Protein AF-A0A9X8EKM9-F1 (afdb_monomer)

Foldseek 3Di:
DDPFAEKDKPQADPQAHELVPDDQWIKIKGFDDPVQPQWKKKKFKAWPVRDTLDIDIDRDDDPPDGIDMDTDGSVSCPQQAQTKMWIWMDIPNRIHDIRIHHYHNCLAEAAEQECLVVLAEWEAEPVLATLAAPDQDPSQKDAGDYNQFQAKDKPDVSAWDAGSRRIIGGHDFDAVPFIKMFGAHPVRDTPYIYGYGYAQYKYKYFQDLDQADFQVRLCVSQVVVVFAFDDLVSLVNVCVRNVVCQQAQQVSSCVSPVPHHRQQPAFEWGAQDDPVRWTWTQGRNRSDIDTHDSNGTGTRIGMHDGD

Mean predicted aligned error: 12.49 Å

Solvent-accessible surface area (backbone atoms only — not comparable to full-atom values): 16412 Å² total; per-residue (Å²): 136,62,93,43,68,56,48,46,45,78,67,50,55,98,52,29,33,48,71,89,77,48,59,75,46,44,43,39,39,36,77,62,60,89,88,38,68,89,38,48,35,36,43,38,33,23,45,83,87,66,50,79,71,44,74,51,78,41,74,41,63,61,98,87,54,71,56,51,75,44,75,46,51,40,78,74,58,61,78,37,57,66,39,50,33,42,34,33,39,27,48,87,86,46,57,37,36,70,30,64,33,31,30,48,66,60,64,53,54,72,43,77,49,80,32,49,94,66,65,44,60,28,42,21,40,77,86,60,50,54,30,74,47,88,58,71,52,72,92,44,41,52,72,63,67,56,91,67,46,62,32,41,46,45,76,38,66,55,28,33,40,46,40,60,81,25,42,35,40,61,57,33,57,24,77,84,73,49,35,40,41,35,30,16,28,92,86,68,47,77,78,47,46,22,42,38,30,29,39,17,48,26,42,38,27,42,72,46,78,54,44,78,36,31,43,72,53,19,43,51,52,10,51,75,72,78,24,42,51,32,43,65,66,53,48,54,49,39,37,63,52,36,47,88,35,32,86,42,35,38,60,51,48,29,74,61,34,83,87,53,56,88,43,82,88,45,25,41,38,21,33,67,78,50,97,88,51,30,18,26,30,36,35,38,66,69,49,45,80,43,82,35,60,60,83,42,53,10,24,22,26,20,23,49,69,92,87

Secondary structure (DSSP, 8-state):
---PPPPEETTEETTEE-TTT--SEEEEEEEPPGGGTT-EEEEEEE-TT--EEEEEEEEPP-TT-SEEEEEEEHHHHTT-TT-EEEEEEEETTEEPPPEEEEEP--SSS-EEEE-GGGTEEEEE-TT--EE--SS--GGGEEE---TT-SEEEES-TTTEEE-TT-EEEE-S-EEEEEEEEEEE-TTS-EEEEEEEEEE-EEEEEE--SSS-B-HHHHHHHHHHTT-BPPPHHHHHHHHHHTGGGTT-HHHHHHHH-TT----SS--EEEEE-STT-PEEEE-TTT--EEE--TT--BEEEEEPPP-

InterPro domains:
  IPR008964 Invasin/intimin cell-adhesion fragments [SSF49373] (143-190)

Organism: Pseudomonas putida (NCBI:txid303)

Structure (mmCIF, N/CA/C/O backbone):
data_AF-A0A9X8EKM9-F1
#
_entry.id   AF-A0A9X8EKM9-F1
#
loop_
_atom_site.group_PDB
_atom_site.id
_atom_site.type_symbol
_atom_site.label_atom_id
_atom_site.label_alt_id
_atom_site.label_comp_id
_atom_site.label_asym_id
_atom_site.label_entity_id
_atom_site.label_seq_id
_atom_site.pdbx_PDB_ins_code
_atom_site.Cartn_x
_atom_site.Cartn_y
_atom_site.Cartn_z
_atom_site.occupancy
_atom_site.B_iso_or_equiv
_atom_site.auth_seq_id
_atom_site.auth_comp_id
_atom_site.auth_asym_id
_atom_site.auth_atom_id
_atom_site.pdbx_PDB_model_num
ATOM 1 N N . MET A 1 1 ? -28.310 -15.521 40.792 1.00 45.72 1 MET A N 1
ATOM 2 C CA . MET A 1 1 ? -26.963 -15.638 40.197 1.00 45.72 1 MET A CA 1
ATOM 3 C C . MET A 1 1 ? -27.002 -16.846 39.295 1.00 45.72 1 MET A C 1
ATOM 5 O O . MET A 1 1 ? -27.515 -17.867 39.723 1.00 45.72 1 MET A O 1
ATOM 9 N N . THR A 1 2 ? -26.605 -16.701 38.042 1.00 53.28 2 THR A N 1
ATOM 10 C CA . THR A 1 2 ? -26.609 -17.789 37.061 1.00 53.28 2 THR A CA 1
ATOM 11 C C . THR A 1 2 ? -25.306 -18.579 37.178 1.00 53.28 2 THR A C 1
ATOM 13 O O . THR A 1 2 ? -24.237 -17.973 37.229 1.00 53.28 2 THR A O 1
ATOM 16 N N . ASP A 1 3 ? -25.380 -19.911 37.177 1.00 66.19 3 ASP A N 1
ATOM 17 C CA . ASP A 1 3 ? -24.211 -20.812 37.272 1.00 66.19 3 ASP A CA 1
ATOM 18 C C . ASP A 1 3 ? -23.359 -20.851 35.985 1.00 66.19 3 ASP A C 1
ATOM 20 O O . ASP A 1 3 ? -22.397 -21.608 35.870 1.00 66.19 3 ASP A O 1
ATOM 24 N N . TYR A 1 4 ? -23.717 -20.048 34.983 1.00 83.56 4 TYR A N 1
ATOM 25 C CA . TYR A 1 4 ? -23.060 -20.008 33.684 1.00 83.56 4 TYR A CA 1
ATOM 26 C C . TYR A 1 4 ? -21.788 -19.166 33.724 1.00 83.56 4 TYR A C 1
ATOM 28 O O . TYR A 1 4 ? -21.814 -17.963 34.005 1.00 83.56 4 TYR A O 1
ATOM 36 N N . THR A 1 5 ? -20.670 -19.823 33.419 1.00 86.25 5 THR A N 1
ATOM 37 C CA . THR A 1 5 ? -19.331 -19.238 33.446 1.00 86.25 5 THR A CA 1
ATOM 38 C C . THR A 1 5 ? -19.188 -18.119 32.427 1.00 86.25 5 THR A C 1
ATOM 40 O O . THR A 1 5 ? -19.851 -18.117 31.388 1.00 86.25 5 THR A O 1
ATOM 43 N N . VAL A 1 6 ? -18.272 -17.197 32.709 1.00 89.31 6 VAL A N 1
ATOM 44 C CA . VAL A 1 6 ? -17.857 -16.149 31.774 1.00 89.31 6 VAL A CA 1
ATOM 45 C C . VAL A 1 6 ? -17.410 -16.758 30.429 1.00 89.31 6 VAL A C 1
ATOM 47 O O . VAL A 1 6 ? -16.732 -17.794 30.440 1.00 89.31 6 VAL A O 1
ATOM 50 N N . PRO A 1 7 ? -17.789 -16.181 29.270 1.00 91.38 7 PRO A N 1
ATOM 51 C CA . PRO A 1 7 ? -17.208 -16.585 27.992 1.00 91.38 7 PRO A CA 1
ATOM 52 C C . PRO A 1 7 ? -15.707 -16.283 27.978 1.00 91.38 7 PRO A C 1
ATOM 54 O O . PRO A 1 7 ? -15.247 -15.318 28.587 1.00 91.38 7 PRO A O 1
ATOM 57 N N . LYS A 1 8 ? -14.938 -17.099 27.262 1.00 91.00 8 LYS A N 1
ATOM 58 C CA . LYS A 1 8 ? -13.517 -16.852 27.006 1.00 91.00 8 LYS A CA 1
ATOM 59 C C . LYS A 1 8 ? -13.355 -16.245 25.623 1.00 91.00 8 LYS A C 1
ATOM 61 O O . LYS A 1 8 ? -14.103 -16.587 24.715 1.00 91.00 8 LYS A O 1
ATOM 66 N N . MET A 1 9 ? -12.370 -15.375 25.454 1.00 89.12 9 MET A N 1
ATOM 67 C CA . MET A 1 9 ? -11.927 -14.934 24.135 1.00 89.12 9 MET A CA 1
ATOM 68 C C . MET A 1 9 ? -10.441 -15.218 24.004 1.00 89.12 9 MET A C 1
ATOM 70 O O . MET A 1 9 ? -9.664 -14.791 24.854 1.00 89.12 9 MET A O 1
ATOM 74 N N . ASN A 1 10 ? -10.060 -15.963 22.969 1.00 83.31 10 ASN A N 1
ATOM 75 C CA . ASN A 1 10 ? -8.724 -16.559 22.877 1.00 83.31 10 ASN A CA 1
ATOM 76 C C . ASN A 1 10 ? -7.599 -15.526 22.770 1.00 83.31 10 ASN A C 1
ATOM 78 O O . ASN A 1 10 ? -6.500 -15.771 23.255 1.00 83.31 10 ASN A O 1
ATOM 82 N N . ASP A 1 11 ? -7.891 -14.375 22.171 1.00 84.25 11 ASP A N 1
ATOM 83 C CA . ASP A 1 11 ? -6.909 -13.316 21.929 1.00 84.25 11 ASP A CA 1
ATOM 84 C C . ASP A 1 11 ? -6.937 -12.222 23.013 1.00 84.25 11 ASP A C 1
ATOM 86 O O . ASP A 1 11 ? -6.204 -11.236 22.932 1.00 84.25 11 ASP A O 1
ATOM 90 N N . VAL A 1 12 ? -7.790 -12.376 24.035 1.00 86.19 12 VAL A N 1
ATOM 91 C CA . VAL A 1 12 ? -7.832 -11.462 25.179 1.00 86.19 12 VAL A CA 1
ATOM 92 C C . VAL A 1 12 ? -6.776 -11.883 26.190 1.00 86.19 12 VAL A C 1
ATOM 94 O O . VAL A 1 12 ? -6.857 -12.957 26.785 1.00 86.19 12 VAL A O 1
ATOM 97 N N . SER A 1 13 ? -5.822 -10.992 26.443 1.00 76.31 13 SER A N 1
ATOM 98 C CA . SER A 1 13 ? -4.803 -11.157 27.478 1.00 76.31 13 SER A CA 1
ATOM 99 C C . SER A 1 13 ? -4.935 -10.037 28.497 1.00 76.31 13 SER A C 1
ATOM 101 O O . SER A 1 13 ? -5.062 -8.873 28.125 1.00 76.31 13 SER A O 1
ATOM 103 N N . GLU A 1 14 ? -4.922 -10.387 29.786 1.00 80.31 14 GLU A N 1
ATOM 104 C CA . GLU A 1 14 ? -5.003 -9.423 30.900 1.00 80.31 14 GLU A CA 1
ATOM 105 C C . GLU A 1 14 ? -6.209 -8.462 30.804 1.00 80.31 14 GLU A C 1
ATOM 107 O O . GLU A 1 14 ? -6.142 -7.304 31.207 1.00 80.31 14 GLU A O 1
ATOM 112 N N . GLY A 1 15 ? -7.333 -8.936 30.253 1.00 82.50 15 GLY A N 1
ATOM 113 C CA . GLY A 1 15 ? -8.549 -8.130 30.093 1.00 82.50 15 GLY A CA 1
ATOM 114 C C . GLY A 1 15 ? -8.501 -7.129 28.935 1.00 82.50 15 GLY A C 1
ATOM 115 O O . GLY A 1 15 ? -9.363 -6.257 28.858 1.00 82.50 15 GLY A O 1
ATOM 116 N N . ALA A 1 16 ? -7.538 -7.243 28.020 1.00 85.12 16 ALA A N 1
ATOM 117 C CA . ALA A 1 16 ? -7.451 -6.400 26.836 1.00 85.12 16 ALA A CA 1
ATOM 118 C C . ALA A 1 16 ? -7.347 -7.225 25.546 1.00 85.12 16 ALA A C 1
ATOM 120 O O . ALA A 1 16 ? -6.713 -8.280 25.517 1.00 85.12 16 ALA A O 1
ATOM 121 N N . LEU A 1 17 ? -7.953 -6.717 24.473 1.00 84.69 17 LEU A N 1
ATOM 122 C CA . LEU A 1 17 ? -7.862 -7.263 23.121 1.00 84.69 17 LEU A CA 1
ATOM 123 C C . LEU A 1 17 ? -7.042 -6.312 22.251 1.00 84.69 17 LEU A C 1
ATOM 125 O O . LEU A 1 17 ? -7.397 -5.142 22.102 1.00 84.69 17 LEU A O 1
ATOM 129 N N . ASP A 1 18 ? -5.952 -6.810 21.673 1.00 80.38 18 ASP A N 1
ATOM 130 C CA . ASP A 1 18 ? -5.115 -6.037 20.757 1.00 80.38 18 ASP A CA 1
ATOM 131 C C . ASP A 1 18 ? -5.484 -6.344 19.306 1.00 80.38 18 ASP A C 1
ATOM 133 O O . ASP A 1 18 ? -5.113 -7.376 18.751 1.00 80.38 18 ASP A O 1
ATOM 137 N N . LEU A 1 19 ? -6.203 -5.427 18.660 1.00 72.44 19 LEU A N 1
ATOM 138 C CA . LEU A 1 19 ? -6.582 -5.605 17.259 1.00 72.44 19 LEU A CA 1
ATOM 139 C C . LEU A 1 19 ? -5.367 -5.614 16.318 1.00 72.44 19 LEU A C 1
ATOM 141 O O . LEU A 1 19 ? -5.507 -6.037 15.177 1.00 72.44 19 LEU A O 1
ATOM 145 N N . GLY A 1 20 ? -4.177 -5.189 16.752 1.00 62.78 20 GLY A N 1
ATOM 146 C CA . GLY A 1 20 ? -2.948 -5.291 15.964 1.00 62.78 20 GLY A CA 1
ATOM 147 C C . GLY A 1 20 ? -2.422 -6.723 15.828 1.00 62.78 20 GLY A C 1
ATOM 148 O O . GLY A 1 20 ? -1.806 -7.044 14.816 1.00 62.78 20 GLY A O 1
ATOM 149 N N . THR A 1 21 ? -2.693 -7.595 16.803 1.00 65.75 21 THR A N 1
ATOM 150 C CA . THR A 1 21 ? -2.206 -8.988 16.820 1.00 65.75 21 THR A CA 1
ATOM 151 C C . THR A 1 21 ? -3.283 -10.008 16.454 1.00 65.75 21 THR A C 1
ATOM 153 O O . THR A 1 21 ? -2.962 -11.129 16.064 1.00 65.75 21 THR A O 1
ATOM 156 N N . VAL A 1 22 ? -4.558 -9.622 16.540 1.00 67.88 22 VAL A N 1
ATOM 157 C CA . VAL A 1 22 ? -5.694 -10.452 16.126 1.00 67.88 22 VAL A CA 1
ATOM 158 C C . VAL A 1 22 ? -5.737 -10.567 14.597 1.00 67.88 22 VAL A C 1
ATOM 160 O O . VAL A 1 22 ? -5.637 -9.561 13.879 1.00 67.88 22 VAL A O 1
ATOM 163 N N . GLY A 1 23 ? -5.930 -11.799 14.111 1.00 65.69 23 GLY A N 1
ATOM 164 C CA . GLY A 1 23 ? -6.190 -12.105 12.701 1.00 65.69 23 GLY A CA 1
ATOM 165 C C . GLY A 1 23 ? -7.531 -11.544 12.201 1.00 65.69 23 GLY A C 1
ATOM 166 O O . GLY A 1 23 ? -8.097 -10.622 12.775 1.00 65.69 23 GLY A O 1
ATOM 167 N N . GLU A 1 24 ? -8.078 -12.086 11.114 1.00 70.94 24 GLU A N 1
ATOM 168 C CA . GLU A 1 24 ? -9.361 -11.605 10.563 1.00 70.94 24 GLU A CA 1
ATOM 169 C C . GLU A 1 24 ? -10.545 -11.786 11.538 1.00 70.94 24 GLU A C 1
ATOM 171 O O . GLU A 1 24 ? -11.500 -11.005 11.541 1.00 70.94 24 GLU A O 1
ATOM 176 N N . PHE A 1 25 ? -10.445 -12.776 12.426 1.00 78.25 25 PHE A N 1
ATOM 177 C CA . PHE A 1 25 ? -11.438 -13.089 13.446 1.00 78.25 25 PHE A CA 1
ATOM 178 C C . PHE A 1 25 ? -10.767 -13.269 14.804 1.00 78.25 25 PHE A C 1
ATOM 180 O O . PHE A 1 25 ? -9.647 -13.774 14.884 1.00 78.25 25 PHE A O 1
ATOM 187 N N . THR A 1 26 ? -11.498 -12.943 15.865 1.00 85.31 26 THR A N 1
ATOM 188 C CA . THR A 1 26 ? -11.205 -13.413 17.222 1.00 85.31 26 THR A CA 1
ATOM 189 C C . THR A 1 26 ? -12.257 -14.427 17.647 1.00 85.31 26 THR A C 1
ATOM 191 O O . THR A 1 26 ? -13.425 -14.331 17.260 1.00 85.31 26 THR A O 1
ATOM 194 N N . ARG A 1 27 ? -11.854 -15.436 18.419 1.00 89.56 27 ARG A N 1
ATOM 195 C CA . ARG A 1 27 ? -12.749 -16.526 18.815 1.00 89.56 27 ARG A CA 1
ATOM 196 C C . ARG A 1 27 ? -13.285 -16.311 20.221 1.00 89.56 27 ARG A C 1
ATOM 198 O O . ARG A 1 27 ? -12.504 -16.280 21.171 1.00 89.56 27 ARG A O 1
ATOM 205 N N . ALA A 1 28 ? -14.608 -16.255 20.345 1.00 91.56 28 ALA A N 1
ATOM 206 C CA . ALA A 1 28 ? -15.301 -16.430 21.612 1.00 91.56 28 ALA A CA 1
ATOM 207 C C . ALA A 1 28 ? -15.592 -17.917 21.838 1.00 91.56 28 ALA A C 1
ATOM 209 O O . ALA A 1 28 ? -16.076 -18.603 20.942 1.00 91.56 28 ALA A O 1
ATOM 210 N N . GLU A 1 29 ? -15.307 -18.417 23.032 1.00 91.44 29 GLU A N 1
ATOM 211 C CA . GLU A 1 29 ? -15.525 -19.799 23.439 1.00 91.44 29 GLU A CA 1
ATOM 212 C C . GLU A 1 29 ? -16.383 -19.845 24.705 1.00 91.44 29 GLU A C 1
ATOM 214 O O . GLU A 1 29 ? -16.117 -19.170 25.704 1.00 91.44 29 GLU A O 1
ATOM 219 N N . VAL A 1 30 ? -17.414 -20.680 24.668 1.00 89.50 30 VAL A N 1
ATOM 220 C CA . VAL A 1 30 ? -18.315 -20.937 25.785 1.00 89.50 30 VAL A CA 1
ATOM 221 C C . VAL A 1 30 ? -18.235 -22.412 26.144 1.00 89.50 30 VAL A C 1
ATOM 223 O O . VAL A 1 30 ? -18.557 -23.278 25.328 1.00 89.50 30 VAL A O 1
ATOM 226 N N . GLN A 1 31 ? -17.833 -22.706 27.380 1.00 87.12 31 GLN A N 1
ATOM 227 C CA . GLN A 1 31 ? -17.868 -24.075 27.885 1.00 87.12 31 GLN A CA 1
ATOM 228 C C . GLN A 1 31 ? -19.312 -24.549 28.006 1.00 87.12 31 GLN A C 1
ATOM 230 O O . GLN A 1 31 ? -20.167 -23.837 28.533 1.00 87.12 31 GLN A O 1
ATOM 235 N N . ARG A 1 32 ? -19.595 -25.755 27.508 1.00 80.44 32 ARG A N 1
ATOM 236 C CA . ARG A 1 32 ? -20.956 -26.289 27.559 1.00 80.44 32 ARG A CA 1
ATOM 237 C C . ARG A 1 32 ? -21.317 -26.737 28.972 1.00 80.44 32 ARG A C 1
ATOM 239 O O . ARG A 1 32 ? -20.472 -27.238 29.711 1.00 80.44 32 ARG A O 1
ATOM 246 N N . SER A 1 33 ? -22.614 -26.723 29.264 1.00 79.75 33 SER A N 1
ATOM 247 C CA . SER A 1 33 ? -23.190 -27.520 30.347 1.00 79.75 33 SER A CA 1
ATOM 248 C C . SER A 1 33 ? -23.901 -28.761 29.802 1.00 79.75 33 SER A C 1
ATOM 250 O O . SER A 1 33 ? -24.508 -28.727 28.731 1.00 79.75 33 SER A O 1
ATOM 252 N N . ALA A 1 34 ? -23.873 -29.862 30.556 1.00 74.69 34 ALA A N 1
ATOM 253 C CA . ALA A 1 34 ? -24.593 -31.092 30.210 1.00 74.69 34 ALA A CA 1
ATOM 254 C C . ALA A 1 34 ? -26.119 -30.883 30.112 1.00 74.69 34 ALA A C 1
ATOM 256 O O . ALA A 1 34 ? -26.798 -31.621 29.403 1.00 74.69 34 ALA A O 1
ATOM 257 N N . SER A 1 35 ? -26.658 -29.854 30.777 1.00 77.94 35 SER A N 1
ATOM 258 C CA . SER A 1 35 ? -28.082 -29.499 30.738 1.00 77.94 35 SER A CA 1
ATOM 259 C C . SER A 1 35 ? -28.509 -28.765 29.462 1.00 77.94 35 SER A C 1
ATOM 261 O O . SER A 1 35 ? -29.679 -28.412 29.330 1.00 77.94 35 SER A O 1
ATOM 263 N N . TRP A 1 36 ? -27.587 -28.504 28.530 1.00 80.69 36 TRP A N 1
ATOM 264 C CA . TRP A 1 36 ? -27.847 -27.693 27.340 1.00 80.69 36 TRP A CA 1
ATOM 265 C C . TRP A 1 36 ? -28.276 -28.477 26.102 1.00 80.69 36 TRP A C 1
ATOM 267 O O . TRP A 1 36 ? -28.352 -27.893 25.029 1.00 80.69 36 TRP A O 1
ATOM 277 N N . HIS A 1 37 ? -28.555 -29.775 26.206 1.00 77.12 37 HIS A N 1
ATOM 278 C CA . HIS A 1 37 ? -28.965 -30.571 25.047 1.00 77.12 37 HIS A CA 1
ATOM 279 C C . HIS A 1 37 ? -30.229 -29.996 24.372 1.00 77.12 37 HIS A C 1
ATOM 281 O O . HIS A 1 37 ? -31.214 -29.719 25.053 1.00 77.12 37 HIS A O 1
ATOM 287 N N . ASN A 1 38 ? -30.188 -29.825 23.043 1.00 78.88 38 ASN A N 1
ATOM 288 C CA . ASN A 1 38 ? -31.246 -29.227 22.208 1.00 78.88 38 ASN A CA 1
ATOM 289 C C . ASN A 1 38 ? -31.637 -27.783 22.568 1.00 78.88 38 ASN A C 1
ATOM 291 O O . ASN A 1 38 ? -32.747 -27.347 22.263 1.00 78.88 38 ASN A O 1
ATOM 295 N N . LYS A 1 39 ? -30.734 -27.040 23.208 1.00 86.00 39 LYS A N 1
ATOM 296 C CA . LYS A 1 39 ? -30.923 -25.617 23.490 1.00 86.00 39 LYS A CA 1
ATOM 297 C C . LYS A 1 39 ? -30.281 -24.749 22.417 1.00 86.00 39 LYS A C 1
ATOM 299 O O . LYS A 1 39 ? -29.569 -25.212 21.525 1.00 86.00 39 LYS A O 1
ATOM 304 N N . VAL A 1 40 ? -30.531 -23.455 22.527 1.00 87.50 40 VAL A N 1
ATOM 305 C CA . VAL A 1 40 ? -29.940 -22.448 21.656 1.00 87.50 40 VAL A CA 1
ATOM 306 C C . VAL A 1 40 ? -29.110 -21.498 22.504 1.00 87.50 40 VAL A C 1
ATOM 308 O O . VAL A 1 40 ? -29.574 -21.012 23.535 1.00 87.50 40 VAL A O 1
ATOM 311 N N . LEU A 1 41 ? -27.878 -21.255 22.064 1.00 91.00 41 LEU A N 1
ATOM 312 C CA . LEU A 1 41 ? -26.995 -20.252 22.632 1.00 91.00 41 LEU A CA 1
ATOM 313 C C . LEU A 1 41 ? -27.046 -19.002 21.760 1.00 91.00 41 LEU A C 1
ATOM 315 O O . LEU A 1 41 ? -26.910 -19.091 20.541 1.00 91.00 41 LEU A O 1
ATOM 319 N N . LYS A 1 42 ? -27.196 -17.837 22.384 1.00 93.69 42 LYS A N 1
ATOM 320 C CA . LYS A 1 42 ? -27.053 -16.546 21.714 1.00 93.69 42 LYS A CA 1
ATOM 321 C C . LYS A 1 42 ? -25.878 -15.787 22.314 1.00 93.69 42 LYS A C 1
ATOM 323 O O . LYS A 1 42 ? -25.887 -15.521 23.513 1.00 93.69 42 LYS A O 1
ATOM 328 N N . LEU A 1 43 ? -24.859 -15.490 21.513 1.00 94.62 43 LEU A N 1
ATOM 329 C CA . LEU A 1 43 ? -23.697 -14.706 21.938 1.00 94.62 43 LEU A CA 1
ATOM 330 C C . LEU A 1 43 ? -23.962 -13.227 21.669 1.00 94.62 43 LEU A C 1
ATOM 332 O O . LEU A 1 43 ? -24.555 -12.903 20.648 1.00 94.62 43 LEU A O 1
ATOM 336 N N . PHE A 1 44 ? -23.493 -12.350 22.552 1.00 95.75 44 PHE A N 1
ATOM 337 C CA . PHE A 1 44 ? -23.607 -10.906 22.407 1.00 95.75 44 PHE A CA 1
ATOM 338 C C . PHE A 1 44 ? -22.271 -10.210 22.672 1.00 95.75 44 PHE A C 1
ATOM 340 O O . PHE A 1 44 ? -21.581 -10.535 23.640 1.00 95.75 44 PHE A O 1
ATOM 347 N N . VAL A 1 45 ? -21.961 -9.195 21.863 1.00 94.81 45 VAL A N 1
ATOM 348 C CA . VAL A 1 45 ? -20.905 -8.200 22.110 1.00 94.81 45 VAL A CA 1
ATOM 349 C C . VAL A 1 45 ? -21.549 -6.821 22.140 1.00 94.81 45 VAL A C 1
ATOM 351 O O . VAL A 1 45 ? -22.277 -6.454 21.218 1.00 94.81 45 VAL A O 1
ATOM 354 N N . LEU A 1 46 ? -21.306 -6.066 23.207 1.00 95.12 46 LEU A N 1
ATOM 355 C CA . LEU A 1 46 ? -21.884 -4.743 23.418 1.00 95.12 46 LEU A CA 1
ATOM 356 C C . LEU A 1 46 ? -20.794 -3.714 23.704 1.00 95.12 46 LEU A C 1
ATOM 358 O O . LEU A 1 46 ? -19.752 -4.053 24.270 1.00 95.12 46 LEU A O 1
ATOM 362 N N . ASP A 1 47 ? -21.071 -2.458 23.363 1.00 87.25 47 ASP A N 1
ATOM 363 C CA . ASP A 1 47 ? -20.265 -1.321 23.808 1.00 87.25 47 ASP A CA 1
ATOM 364 C C . ASP A 1 47 ? -20.639 -0.839 25.223 1.00 87.25 47 ASP A C 1
ATOM 366 O O . ASP A 1 47 ? -21.499 -1.400 25.915 1.00 87.25 47 ASP A O 1
ATOM 370 N N . GLU A 1 48 ? -19.962 0.216 25.673 1.00 85.44 48 GLU A N 1
ATOM 371 C CA . GLU A 1 48 ? -20.115 0.796 27.009 1.00 85.44 48 GLU A CA 1
ATOM 372 C C . GLU A 1 48 ? -21.533 1.324 27.273 1.00 85.44 48 GLU A C 1
ATOM 374 O O . GLU A 1 48 ? -22.001 1.290 28.419 1.00 85.44 48 GLU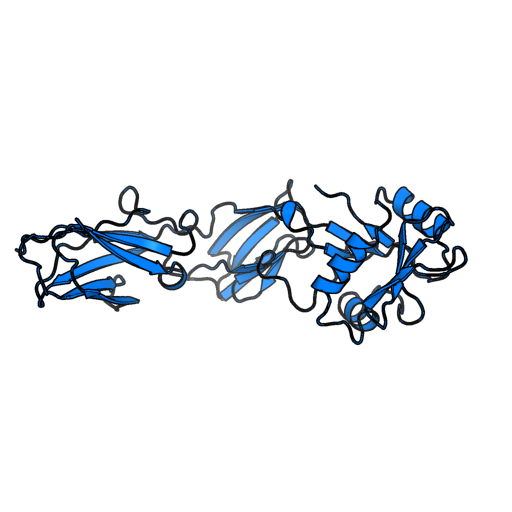 A O 1
ATOM 379 N N . GLN A 1 49 ? -22.233 1.746 26.214 1.00 86.44 49 GLN A N 1
ATOM 380 C CA . GLN A 1 49 ? -23.600 2.266 26.235 1.00 86.44 49 GLN A CA 1
ATOM 381 C C . GLN A 1 49 ? -24.664 1.160 26.098 1.00 86.44 49 GLN A C 1
ATOM 383 O O . GLN A 1 49 ? -25.856 1.463 26.057 1.00 86.44 49 GLN A O 1
ATOM 388 N N . ASN A 1 50 ? -24.265 -0.118 26.098 1.00 88.12 50 ASN A N 1
ATOM 389 C CA . ASN A 1 50 ? -25.120 -1.291 25.872 1.00 88.12 50 ASN A CA 1
ATOM 390 C C . ASN A 1 50 ? -25.721 -1.384 24.459 1.00 88.12 50 ASN A 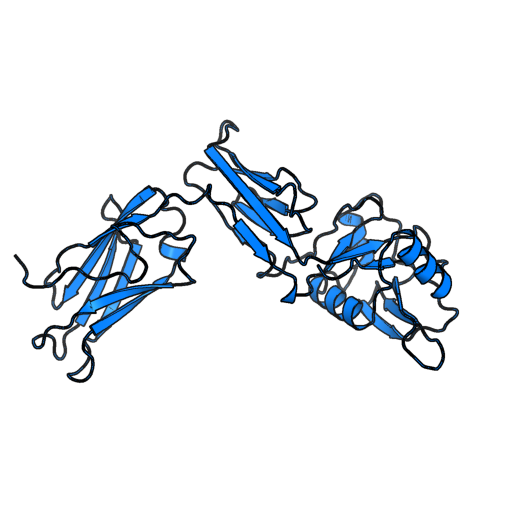C 1
ATOM 392 O O . ASN A 1 50 ? -26.729 -2.070 24.269 1.00 88.12 50 ASN A O 1
ATOM 396 N N . LYS A 1 51 ? -25.126 -0.742 23.450 1.00 89.31 51 LYS A N 1
ATOM 397 C CA . LYS A 1 51 ? -25.505 -1.005 22.061 1.00 89.31 51 LYS A CA 1
ATOM 398 C C . LYS A 1 51 ? -24.968 -2.375 21.659 1.00 89.31 51 LYS A C 1
ATOM 400 O O . LYS A 1 51 ? -23.794 -2.672 21.870 1.00 89.31 51 LYS A O 1
ATOM 405 N N . VAL A 1 52 ? -25.822 -3.199 21.058 1.00 92.38 52 VAL A N 1
ATOM 406 C CA . VAL A 1 52 ? -25.412 -4.490 20.494 1.00 92.38 52 VAL A CA 1
ATOM 407 C C . VAL A 1 52 ? -24.577 -4.237 19.241 1.00 92.38 52 VAL A C 1
ATOM 409 O O . VAL A 1 52 ? -25.026 -3.575 18.306 1.00 92.38 52 VAL A O 1
ATOM 412 N N . LEU A 1 53 ? -23.344 -4.733 19.260 1.00 85.50 53 LEU A N 1
ATOM 413 C CA . LEU A 1 53 ? -22.391 -4.665 18.150 1.00 85.50 53 LEU A CA 1
ATOM 414 C C . LEU A 1 53 ? -22.406 -5.944 17.323 1.00 85.50 53 LEU A C 1
ATOM 416 O O . LEU A 1 53 ? -22.181 -5.914 16.118 1.00 85.50 53 LEU A O 1
ATOM 420 N N . TYR A 1 54 ? -22.649 -7.057 18.003 1.00 92.19 54 TYR A N 1
ATOM 421 C CA . TYR A 1 54 ? -22.728 -8.383 17.428 1.00 92.19 54 TYR A CA 1
ATOM 422 C C . TYR A 1 54 ? -23.682 -9.218 18.262 1.00 92.19 54 TYR A C 1
ATOM 424 O O . TYR A 1 54 ? -23.582 -9.226 19.494 1.00 92.19 54 TYR A O 1
ATOM 432 N N . ASP A 1 55 ? -24.558 -9.946 17.588 1.00 94.38 55 ASP A N 1
ATOM 433 C CA . ASP A 1 55 ? -25.284 -11.052 18.170 1.00 94.38 55 ASP A CA 1
ATOM 434 C C . ASP A 1 55 ? -25.427 -12.186 17.163 1.00 94.38 55 ASP A C 1
ATOM 436 O O . ASP A 1 55 ? -25.713 -11.953 15.995 1.00 94.38 55 ASP A O 1
ATOM 440 N N . GLU A 1 56 ? -25.22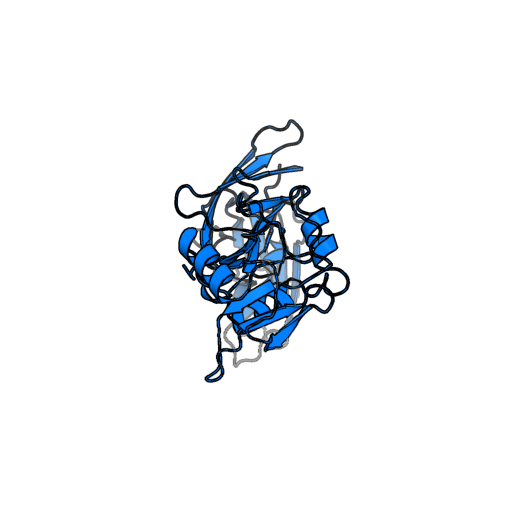2 -13.417 17.617 1.00 92.06 56 GLU A N 1
ATOM 441 C CA . GLU A 1 56 ? -25.311 -14.592 16.752 1.00 92.06 56 GLU A CA 1
ATOM 442 C C . GLU A 1 56 ? -25.899 -15.764 17.520 1.00 92.06 56 GLU A C 1
ATOM 444 O O . GLU A 1 56 ? -25.649 -15.958 18.716 1.00 92.06 56 GLU A O 1
ATOM 449 N N . VAL A 1 57 ? -26.702 -16.549 16.810 1.00 91.12 57 VAL A N 1
ATOM 450 C CA . VAL A 1 57 ? -27.402 -17.706 17.349 1.00 91.12 57 VAL A CA 1
ATOM 451 C C . VAL A 1 57 ? -26.684 -18.981 16.922 1.00 91.12 57 VAL A C 1
ATOM 453 O O . VAL A 1 57 ? -26.455 -19.225 15.736 1.00 91.12 57 VAL A O 1
ATOM 456 N N . ARG A 1 58 ? -26.362 -19.834 17.895 1.00 85.94 58 ARG A N 1
ATOM 457 C CA . ARG A 1 58 ? -25.739 -21.135 17.665 1.00 85.94 58 ARG A CA 1
ATOM 458 C C . ARG A 1 58 ? -26.524 -22.253 18.343 1.00 85.94 58 ARG A C 1
ATOM 460 O O . ARG A 1 58 ? -26.900 -22.120 19.510 1.00 85.94 58 ARG A O 1
ATOM 467 N N . PRO A 1 59 ? -26.761 -23.379 17.646 1.00 83.50 59 PRO A N 1
ATOM 468 C CA . PRO A 1 59 ? -27.270 -24.567 18.309 1.00 83.50 59 PRO A CA 1
ATOM 469 C C . PRO A 1 59 ? -26.227 -25.041 19.321 1.00 83.50 59 PRO A C 1
ATOM 471 O O . PRO A 1 59 ? -25.024 -25.045 19.035 1.00 83.50 59 PRO A O 1
ATOM 474 N N . THR A 1 60 ? -26.670 -25.443 20.507 1.00 80.06 60 THR A N 1
ATOM 475 C CA . THR A 1 60 ? -25.755 -26.082 21.447 1.00 80.06 60 THR A CA 1
ATOM 476 C C . THR A 1 60 ? -25.393 -27.470 20.904 1.00 80.06 60 THR A C 1
ATOM 478 O O . THR A 1 60 ? -26.259 -28.201 20.416 1.00 80.06 60 THR A O 1
ATOM 481 N N . PRO A 1 61 ? -24.106 -27.845 20.912 1.00 68.38 61 PRO A N 1
ATOM 482 C CA . PRO A 1 61 ? -23.665 -29.101 20.340 1.00 68.38 61 PRO A CA 1
ATOM 483 C C . PRO A 1 61 ? -24.211 -30.294 21.130 1.00 68.38 61 PRO A C 1
ATOM 485 O O . PRO A 1 61 ? -24.530 -30.199 22.321 1.00 68.38 61 PRO A O 1
ATOM 488 N N . ASN A 1 62 ? -24.269 -31.440 20.453 1.00 64.56 62 ASN A N 1
ATOM 489 C CA . ASN A 1 62 ? -24.579 -32.724 21.069 1.00 64.56 62 ASN A CA 1
ATOM 490 C C . ASN A 1 62 ? -23.482 -33.125 22.080 1.00 64.56 62 ASN A C 1
ATOM 492 O O . ASN A 1 62 ? -22.540 -32.382 22.361 1.00 64.56 62 ASN A O 1
ATOM 496 N N . ASN A 1 63 ? -23.609 -34.307 22.688 1.00 66.38 63 ASN A N 1
ATOM 497 C CA . ASN A 1 63 ? -22.694 -34.766 23.741 1.00 66.38 63 ASN A CA 1
ATOM 498 C C . ASN A 1 63 ? -21.228 -34.984 23.322 1.00 66.38 63 ASN A C 1
ATOM 500 O O . ASN A 1 63 ? -20.413 -35.349 24.164 1.00 66.38 63 ASN A O 1
ATOM 504 N N . ASP A 1 64 ? -20.895 -34.735 22.061 1.00 65.50 64 ASP A N 1
ATOM 505 C CA . ASP A 1 64 ? -19.609 -34.978 21.416 1.00 65.50 64 ASP A CA 1
ATOM 506 C C . ASP A 1 64 ? -18.645 -33.777 21.425 1.00 65.50 64 ASP A C 1
ATOM 508 O O . ASP A 1 64 ? -17.446 -33.969 21.232 1.00 65.50 64 ASP A O 1
ATOM 512 N N . ARG A 1 65 ? -19.114 -32.547 21.678 1.00 68.75 65 ARG A N 1
ATOM 513 C CA . ARG A 1 65 ? -18.243 -31.355 21.783 1.00 68.75 65 ARG A CA 1
ATOM 514 C C . ARG A 1 65 ? -18.319 -30.753 23.171 1.00 68.75 65 ARG A C 1
ATOM 516 O O . ARG A 1 65 ? -19.396 -30.728 23.742 1.00 68.75 65 ARG A O 1
ATOM 523 N N . LEU A 1 66 ? -17.200 -30.245 23.696 1.00 76.75 66 LEU A N 1
ATOM 524 C CA . LEU A 1 66 ? -17.093 -29.680 25.055 1.00 76.75 66 LEU A CA 1
ATOM 525 C C . LEU A 1 66 ? -17.352 -28.163 25.133 1.00 76.75 66 LEU A C 1
ATOM 527 O O . LEU A 1 66 ? -17.586 -27.641 26.223 1.00 76.75 66 LEU A O 1
ATOM 531 N N . ALA A 1 67 ? -17.352 -27.466 23.996 1.00 83.25 67 ALA A N 1
ATOM 532 C CA . ALA A 1 67 ? -17.541 -26.022 23.926 1.00 83.25 67 ALA A CA 1
ATOM 533 C C . ALA A 1 67 ? -18.288 -25.604 22.653 1.00 83.25 67 ALA A C 1
ATOM 535 O O . ALA A 1 67 ? -18.289 -26.320 21.648 1.00 83.25 67 ALA A O 1
ATOM 536 N N . VAL A 1 68 ? -18.907 -24.427 22.720 1.00 86.94 68 VAL A N 1
ATOM 537 C CA . VAL A 1 68 ? -19.425 -23.679 21.570 1.00 86.94 68 VAL A CA 1
ATOM 538 C C . VAL A 1 68 ? -18.435 -22.569 21.275 1.00 86.94 68 VAL A C 1
ATOM 540 O O . VAL A 1 68 ? -18.031 -21.862 22.195 1.00 86.94 68 VAL A O 1
ATOM 543 N N . TRP A 1 69 ? -18.044 -22.405 20.017 1.00 87.81 69 TRP A N 1
ATOM 544 C CA . TRP A 1 69 ? -17.188 -21.301 19.606 1.00 87.81 69 TRP A CA 1
ATOM 545 C C . TRP A 1 69 ? -17.853 -20.461 18.534 1.00 87.81 69 TRP A C 1
ATOM 547 O O . TRP A 1 69 ? -18.606 -20.974 17.708 1.00 87.81 69 TRP A O 1
ATOM 557 N N . GLU A 1 70 ? -17.500 -19.185 18.542 1.00 90.00 70 GLU A N 1
ATOM 558 C CA . GLU A 1 70 ? -17.956 -18.208 17.576 1.00 90.00 70 GLU A CA 1
ATOM 559 C C . GLU A 1 70 ? -16.799 -17.336 17.107 1.00 90.00 70 GLU A C 1
ATOM 561 O O . GLU A 1 70 ? -15.964 -16.919 17.912 1.00 90.00 70 GLU A O 1
ATOM 566 N N . ASN A 1 71 ? -16.757 -17.059 15.805 1.00 89.38 71 ASN A N 1
ATOM 567 C CA . ASN A 1 71 ? -15.767 -16.162 15.230 1.00 89.38 71 ASN A CA 1
ATOM 568 C C . ASN A 1 71 ? -16.378 -14.763 15.130 1.00 89.38 71 ASN A C 1
ATOM 570 O O . ASN A 1 71 ? -17.271 -14.517 14.324 1.00 89.38 71 ASN A O 1
ATOM 574 N N . ILE A 1 72 ? -15.862 -13.836 15.927 1.00 87.69 72 ILE A N 1
ATOM 575 C CA . ILE A 1 72 ? -16.232 -12.427 15.864 1.00 87.69 72 ILE A CA 1
ATOM 576 C C . ILE A 1 72 ? -15.274 -11.756 14.883 1.00 87.69 72 ILE A C 1
ATOM 578 O O . ILE A 1 72 ? -14.057 -11.760 15.087 1.00 87.69 72 ILE A O 1
ATOM 582 N N . ALA A 1 73 ? -15.816 -11.201 13.802 1.00 76.75 73 ALA A N 1
ATOM 583 C CA . ALA A 1 73 ? -15.019 -10.519 12.792 1.00 76.75 73 ALA A CA 1
ATOM 584 C C . ALA A 1 73 ? -14.335 -9.279 13.379 1.00 76.75 73 ALA A C 1
ATOM 586 O O . ALA A 1 73 ? -14.968 -8.463 14.052 1.00 76.75 73 ALA A O 1
ATOM 587 N N . LYS A 1 74 ? -13.047 -9.104 13.071 1.00 75.88 74 LYS A N 1
ATOM 588 C CA . LYS A 1 74 ? -12.254 -7.946 13.502 1.00 75.88 74 LYS A CA 1
ATOM 589 C C . LYS A 1 74 ? -12.885 -6.618 13.082 1.00 75.88 74 LYS A C 1
ATOM 591 O O . LYS A 1 74 ? -12.835 -5.659 13.845 1.00 75.88 74 LYS A O 1
ATOM 596 N N . SER A 1 75 ? -13.538 -6.575 11.919 1.00 68.75 75 SER A N 1
ATOM 597 C CA . SER A 1 75 ? -14.234 -5.390 11.398 1.00 68.75 75 SER A CA 1
ATOM 598 C C . SER A 1 75 ? -15.323 -4.842 12.326 1.00 68.75 75 SER A C 1
ATOM 600 O O . SER A 1 75 ? -15.563 -3.640 12.326 1.00 68.75 75 SER A O 1
ATOM 602 N N . ILE A 1 76 ? -15.938 -5.686 13.161 1.00 77.25 76 ILE A N 1
ATOM 603 C CA . ILE A 1 76 ? -16.947 -5.278 14.155 1.00 77.25 76 ILE A CA 1
ATOM 604 C C . ILE A 1 76 ? -16.309 -4.480 15.305 1.00 77.25 76 ILE A C 1
ATOM 606 O O . ILE A 1 76 ? -16.964 -3.660 15.954 1.00 77.25 76 ILE A O 1
ATOM 610 N N . LEU A 1 77 ? -15.026 -4.735 15.565 1.00 78.94 77 LEU A N 1
ATOM 611 C CA . LEU A 1 77 ? -14.276 -4.210 16.703 1.00 78.94 77 LEU A CA 1
ATOM 612 C C . LEU A 1 77 ? -13.414 -2.990 16.333 1.00 78.94 77 LEU A C 1
ATOM 614 O O . LEU A 1 77 ? -12.998 -2.263 17.232 1.00 78.94 77 LEU A O 1
ATOM 618 N N . LEU A 1 78 ? -13.160 -2.751 15.040 1.00 65.12 78 LEU A N 1
ATOM 619 C CA . LEU A 1 78 ? -12.403 -1.593 14.548 1.00 65.12 78 LEU A CA 1
ATOM 620 C C . LEU A 1 78 ? -13.083 -0.261 14.910 1.00 65.12 78 LEU A C 1
ATOM 622 O O . LEU A 1 78 ? -14.311 -0.158 14.919 1.00 65.12 78 LEU A O 1
ATOM 626 N N . GLY A 1 79 ? -12.279 0.771 15.190 1.00 63.59 79 GLY A N 1
ATOM 627 C CA . GLY A 1 79 ? -12.773 2.102 15.567 1.00 63.59 79 GLY A CA 1
ATOM 628 C C . GLY A 1 79 ? -13.239 2.202 17.024 1.00 63.59 79 GLY A C 1
ATOM 629 O O . GLY A 1 79 ? -13.854 3.198 17.411 1.00 63.59 79 GLY A O 1
ATOM 630 N N . ARG A 1 80 ? -12.990 1.161 17.830 1.00 74.12 80 ARG A N 1
ATOM 631 C CA . ARG A 1 80 ? -13.361 1.072 19.253 1.00 74.12 80 ARG A CA 1
ATOM 632 C C . ARG A 1 80 ? -12.155 1.062 20.178 1.00 74.12 80 ARG A C 1
ATOM 634 O O . ARG A 1 80 ? -12.278 0.708 21.344 1.00 74.12 80 ARG A O 1
ATOM 641 N N . GLU A 1 81 ? -11.000 1.457 19.664 1.00 75.44 81 GLU A N 1
ATOM 642 C CA . GLU A 1 81 ? -9.765 1.663 20.405 1.00 75.44 81 GLU A CA 1
ATOM 643 C C . GLU A 1 81 ? -10.003 2.473 21.689 1.00 75.44 81 GLU A C 1
ATOM 645 O O . GLU A 1 81 ? -10.570 3.563 21.665 1.00 75.44 81 GLU A O 1
ATOM 650 N N . GLY A 1 82 ? -9.574 1.927 22.826 1.00 72.62 82 GLY A N 1
ATOM 651 C CA . GLY A 1 82 ? -9.756 2.517 24.151 1.00 72.62 82 GLY A CA 1
ATOM 652 C C . GLY A 1 82 ? -11.109 2.233 24.811 1.00 72.62 82 GLY A C 1
ATOM 653 O O . GLY A 1 82 ? -11.231 2.476 26.009 1.00 72.62 82 GLY A O 1
ATOM 654 N N . GLN A 1 83 ? -12.099 1.693 24.090 1.00 82.69 83 GLN A N 1
ATOM 655 C CA . GLN A 1 83 ? -13.411 1.361 24.658 1.00 82.69 83 GLN A CA 1
ATOM 656 C C . GLN A 1 83 ? -13.387 0.033 25.413 1.00 82.69 83 GLN A C 1
ATOM 658 O O . GLN A 1 83 ? -12.685 -0.915 25.043 1.00 82.69 83 GLN A O 1
ATOM 663 N N . GLN A 1 84 ? -14.237 -0.060 26.433 1.00 89.50 84 GLN A N 1
ATOM 664 C CA . GLN A 1 84 ? -14.514 -1.286 27.158 1.00 89.50 84 GLN A CA 1
ATOM 665 C C . GLN A 1 84 ? -15.743 -2.011 26.582 1.00 89.50 84 GLN A C 1
ATOM 667 O O . GLN A 1 84 ? -16.878 -1.550 26.686 1.00 89.50 84 GLN A O 1
ATOM 672 N N . LEU A 1 85 ? -15.534 -3.188 25.995 1.00 92.94 85 LEU A N 1
ATOM 673 C CA . LEU A 1 85 ? -16.605 -4.033 25.475 1.00 92.94 85 LEU A CA 1
ATOM 674 C C . LEU A 1 85 ? -17.054 -5.071 26.500 1.00 92.94 85 LEU A C 1
ATOM 676 O O . LEU A 1 85 ? -16.294 -5.506 27.369 1.00 92.94 85 LEU A O 1
ATOM 680 N N . ARG A 1 86 ? -18.312 -5.489 26.363 1.00 95.12 86 ARG A N 1
ATOM 681 C CA . ARG A 1 86 ? -18.946 -6.509 27.201 1.00 95.12 86 ARG A CA 1
ATOM 682 C C . ARG A 1 86 ? -19.384 -7.677 26.337 1.00 95.12 86 ARG A C 1
ATOM 684 O O . ARG A 1 86 ? -20.164 -7.493 25.406 1.00 95.12 86 ARG A O 1
ATOM 691 N N . VAL A 1 87 ? -18.930 -8.873 26.683 1.00 94.94 87 VAL A N 1
ATOM 692 C CA . VAL A 1 87 ? -19.272 -10.116 25.992 1.00 94.94 87 VAL A CA 1
ATOM 693 C C . VAL A 1 87 ? -19.996 -11.041 26.957 1.00 94.94 87 VAL A C 1
ATOM 695 O O . VAL A 1 87 ? -19.529 -11.297 28.066 1.00 94.94 87 VAL A O 1
ATOM 698 N N . TYR A 1 88 ? -21.160 -11.536 26.559 1.00 94.44 88 TYR A N 1
ATOM 699 C CA . TYR A 1 88 ? -21.912 -12.532 27.319 1.00 94.44 88 TYR A CA 1
ATOM 700 C C . TYR A 1 88 ? -22.718 -13.411 26.373 1.00 94.44 88 TYR A C 1
ATOM 702 O O . TYR A 1 88 ? -22.873 -13.090 25.198 1.00 94.44 88 TYR A O 1
ATOM 710 N N . TYR A 1 89 ? -23.247 -14.514 26.887 1.00 93.12 89 TYR A N 1
ATOM 711 C CA . TYR A 1 89 ? -24.170 -15.357 26.142 1.00 93.12 89 TYR A CA 1
ATOM 712 C C . TYR A 1 89 ? -25.449 -15.614 26.935 1.00 93.12 89 TYR A C 1
ATOM 714 O O . TYR A 1 89 ? -25.500 -15.432 28.154 1.00 93.12 89 TYR A O 1
ATOM 722 N N . GLU A 1 90 ? -26.486 -16.047 26.230 1.00 93.19 90 GLU A N 1
ATOM 723 C CA . GLU A 1 90 ? -27.754 -16.488 26.798 1.00 93.19 90 GLU A CA 1
ATOM 724 C C . GLU A 1 90 ? -28.082 -17.899 26.317 1.00 93.19 90 GLU A C 1
ATOM 726 O O . GLU A 1 90 ? -27.855 -18.233 25.155 1.00 93.19 90 GLU A O 1
ATOM 731 N N . VAL A 1 91 ? -28.633 -18.719 27.212 1.00 89.69 91 VAL A N 1
ATOM 732 C CA . VAL A 1 91 ? -29.176 -20.046 26.893 1.00 89.69 91 VAL A CA 1
ATOM 733 C C . VAL A 1 91 ? -30.586 -20.124 27.466 1.00 89.69 91 VAL A C 1
ATOM 735 O O . VAL A 1 91 ? -30.760 -19.984 28.676 1.00 89.69 91 VAL A O 1
ATOM 738 N N . ASP A 1 92 ? -31.590 -20.317 26.606 1.00 85.44 92 ASP A N 1
ATOM 739 C CA . ASP A 1 92 ? -33.026 -20.252 26.949 1.00 85.44 92 ASP A CA 1
ATOM 740 C C . ASP A 1 92 ? -33.412 -18.988 27.748 1.00 85.44 92 ASP A C 1
ATOM 742 O O . ASP A 1 92 ? -34.159 -19.045 28.724 1.00 85.44 92 ASP A O 1
ATOM 746 N N . GLY A 1 93 ? -32.852 -17.833 27.373 1.00 84.94 93 GLY A N 1
ATOM 747 C CA . GLY A 1 93 ? -33.108 -16.550 28.043 1.00 84.94 93 GLY A CA 1
ATOM 748 C C . GLY A 1 93 ? -32.422 -16.386 29.404 1.00 84.94 93 GLY A C 1
ATOM 749 O O . GLY A 1 93 ? -32.620 -15.377 30.078 1.00 84.94 93 GLY A O 1
ATOM 750 N N . VAL A 1 94 ? -31.594 -17.349 29.822 1.00 88.50 94 VAL A N 1
ATOM 751 C CA . VAL A 1 94 ? -30.763 -17.235 31.024 1.00 88.50 94 VAL A CA 1
ATOM 752 C C . VAL A 1 94 ? -29.371 -16.743 30.633 1.00 88.50 94 VAL A C 1
ATOM 754 O O . VAL A 1 94 ? -28.642 -17.417 29.905 1.00 88.50 94 VAL A O 1
ATOM 757 N N . ARG A 1 95 ? -29.004 -15.565 31.142 1.00 91.75 95 ARG A N 1
ATOM 758 C CA . ARG A 1 95 ? -27.751 -14.860 30.834 1.00 91.75 95 ARG A CA 1
ATOM 759 C C . ARG A 1 95 ? -26.542 -15.412 31.596 1.00 91.75 95 ARG A C 1
ATOM 761 O O . ARG A 1 95 ? -26.668 -15.814 32.745 1.00 91.75 95 ARG A O 1
ATOM 768 N N . SER A 1 96 ? -25.364 -15.405 30.976 1.00 92.44 96 SER A N 1
ATOM 769 C CA . SER A 1 96 ? -24.085 -15.751 31.608 1.00 92.44 96 SER A CA 1
ATOM 770 C C . SER A 1 96 ? -23.494 -14.619 32.454 1.00 92.44 96 SER A C 1
ATOM 772 O O . SER A 1 96 ? -23.944 -13.472 32.413 1.00 92.44 96 SER A O 1
ATOM 774 N N . GLN A 1 97 ? -22.403 -14.912 33.167 1.00 91.50 97 GLN A N 1
ATOM 775 C CA . GLN A 1 97 ? -21.485 -13.857 33.610 1.00 91.50 97 GLN A CA 1
ATOM 776 C C . GLN A 1 97 ? -20.902 -13.096 32.405 1.00 91.50 97 GLN A C 1
ATOM 778 O O . GLN A 1 97 ? -20.814 -13.636 31.299 1.00 91.50 97 GLN A O 1
ATOM 783 N N . VAL A 1 98 ? -20.518 -11.838 32.623 1.00 92.62 98 VAL A N 1
ATOM 784 C CA . VAL A 1 98 ? -20.050 -10.924 31.571 1.00 92.62 98 VAL A CA 1
ATOM 785 C C . VAL A 1 98 ? -18.526 -10.893 31.549 1.00 92.62 98 VAL A C 1
ATOM 787 O O . VAL A 1 98 ? -17.902 -10.631 32.576 1.00 92.62 98 VAL A O 1
ATOM 790 N N . LEU A 1 99 ? -17.935 -11.132 30.378 1.00 92.69 99 LEU A N 1
ATOM 791 C CA . LEU A 1 99 ? -16.540 -10.806 30.106 1.00 92.69 99 LEU A CA 1
ATOM 792 C C . LEU A 1 99 ? -16.466 -9.325 29.761 1.00 92.69 99 LEU A C 1
ATOM 794 O O . LEU A 1 99 ? -17.124 -8.870 28.826 1.00 92.69 99 LEU A O 1
ATOM 798 N N . THR A 1 100 ? -15.638 -8.596 30.488 1.00 92.25 100 THR A N 1
ATOM 799 C CA . THR A 1 100 ? -15.333 -7.206 30.181 1.00 92.25 100 THR A CA 1
ATOM 800 C C . THR A 1 100 ? -13.914 -7.136 29.636 1.00 92.25 100 THR A C 1
ATOM 802 O O . THR A 1 100 ? -12.998 -7.660 30.268 1.00 92.25 100 THR A O 1
ATOM 805 N N . LEU A 1 101 ? -13.734 -6.513 28.472 1.00 90.25 101 LEU A N 1
ATOM 806 C CA . LEU A 1 101 ? -12.432 -6.372 27.822 1.00 90.25 101 LEU A CA 1
ATOM 807 C C . LEU A 1 101 ? -12.234 -4.957 27.288 1.00 90.25 101 LEU A C 1
ATOM 809 O O . LEU A 1 101 ? -13.190 -4.338 26.835 1.00 90.25 101 LEU A O 1
ATOM 813 N N . THR A 1 102 ? -11.006 -4.454 27.305 1.00 88.69 102 THR A N 1
ATOM 814 C CA . THR A 1 102 ? -10.655 -3.170 26.683 1.00 88.69 102 THR A CA 1
ATOM 815 C C . THR A 1 102 ? -10.043 -3.411 25.310 1.00 88.69 102 THR A C 1
ATOM 817 O O . THR A 1 102 ? -9.111 -4.206 25.179 1.00 88.69 102 THR A O 1
ATOM 820 N N . ILE A 1 103 ? -10.517 -2.715 24.280 1.00 84.50 103 ILE A N 1
ATOM 821 C CA . ILE A 1 103 ? -9.830 -2.703 22.986 1.00 84.50 103 ILE A CA 1
ATOM 822 C C . ILE A 1 103 ? -8.589 -1.832 23.134 1.00 84.50 103 ILE A C 1
ATOM 824 O O . ILE A 1 103 ? -8.701 -0.641 23.428 1.00 84.50 103 ILE A O 1
ATOM 828 N N . LYS A 1 104 ? -7.391 -2.396 22.963 1.00 74.25 104 LYS A N 1
ATOM 829 C CA . LYS A 1 104 ? -6.167 -1.594 23.065 1.00 74.25 104 LYS A CA 1
ATOM 830 C C . LYS A 1 104 ? -6.179 -0.508 21.997 1.00 74.25 104 LYS A C 1
ATOM 832 O O . LYS A 1 104 ? -6.391 -0.786 20.819 1.00 74.25 104 LYS A O 1
ATOM 837 N N . ALA A 1 105 ? -5.922 0.729 22.418 1.00 60.00 105 ALA A N 1
ATOM 838 C CA . ALA A 1 105 ? -5.684 1.820 21.494 1.00 60.00 105 ALA A CA 1
ATOM 839 C C . ALA A 1 105 ? -4.349 1.590 20.802 1.00 60.00 105 ALA A C 1
ATOM 841 O O . ALA A 1 105 ? -3.297 1.857 21.375 1.00 60.00 105 ALA A O 1
ATOM 842 N N . ASN A 1 106 ? -4.397 1.040 19.592 1.00 65.81 106 ASN A N 1
ATOM 843 C CA . ASN A 1 106 ? -3.189 0.673 18.877 1.00 65.81 106 ASN A CA 1
ATOM 844 C C . ASN A 1 106 ? -3.019 1.464 17.586 1.00 65.81 106 ASN A C 1
ATOM 846 O O . ASN A 1 106 ? -2.439 0.948 16.644 1.00 65.81 106 ASN A O 1
ATOM 850 N N . PHE A 1 107 ? -3.496 2.715 17.510 1.00 74.12 107 PHE A N 1
ATOM 851 C CA . PHE A 1 107 ? -3.148 3.586 16.381 1.00 74.12 107 PHE A CA 1
ATOM 852 C C . PHE A 1 107 ? -1.635 3.826 16.326 1.00 74.12 107 PHE A C 1
ATOM 854 O O . PHE A 1 107 ? -1.076 3.780 15.244 1.00 74.12 107 PHE A O 1
ATOM 861 N N . ALA A 1 108 ? -0.978 3.994 17.480 1.00 79.44 108 ALA A N 1
ATOM 862 C CA . ALA A 1 108 ? 0.419 4.417 17.561 1.00 79.44 108 ALA A CA 1
ATOM 863 C C . ALA A 1 108 ? 1.474 3.304 17.409 1.00 79.44 108 ALA A C 1
ATOM 865 O O . ALA A 1 108 ? 2.661 3.612 17.321 1.00 79.44 108 ALA A O 1
ATOM 866 N N . ALA A 1 109 ? 1.092 2.018 17.384 1.00 77.56 109 ALA A N 1
ATOM 867 C CA . ALA A 1 109 ? 2.088 0.957 17.222 1.00 77.56 109 ALA A CA 1
ATOM 868 C C . ALA A 1 109 ? 2.780 1.029 15.853 1.00 77.56 109 ALA A C 1
ATOM 870 O O . ALA A 1 109 ? 2.084 1.163 14.836 1.00 77.56 109 ALA A O 1
ATOM 871 N N . PRO A 1 110 ? 4.110 0.847 15.803 1.00 84.19 110 PRO A N 1
ATOM 872 C CA . PRO A 1 110 ? 4.825 0.638 14.554 1.00 84.19 110 PRO A CA 1
ATOM 873 C C . PRO A 1 110 ? 4.201 -0.494 13.731 1.00 84.19 110 PRO A C 1
ATOM 875 O O . PRO A 1 110 ? 3.779 -1.512 14.283 1.00 84.19 110 PRO A O 1
ATOM 878 N N . LEU A 1 111 ? 4.150 -0.318 12.415 1.00 80.12 111 LEU A N 1
ATOM 879 C CA . LEU A 1 111 ? 3.683 -1.324 11.468 1.00 80.12 111 LEU A CA 1
ATOM 880 C C . LEU A 1 111 ? 4.791 -1.631 10.465 1.00 80.12 111 LEU A C 1
ATOM 882 O O . LEU A 1 111 ? 5.363 -0.724 9.868 1.00 80.12 111 LEU A O 1
ATOM 886 N N . THR A 1 112 ? 5.046 -2.914 10.238 1.00 85.19 112 THR A N 1
ATOM 887 C CA . THR A 1 112 ? 5.932 -3.380 9.170 1.00 85.19 112 THR A CA 1
ATOM 888 C C . THR A 1 112 ? 5.110 -4.116 8.124 1.00 85.19 112 THR A C 1
ATOM 890 O O . THR A 1 112 ? 4.373 -5.042 8.461 1.00 85.19 112 THR A O 1
ATOM 893 N N . VAL A 1 113 ? 5.250 -3.718 6.861 1.00 81.12 113 VAL A N 1
ATOM 894 C CA . VAL A 1 113 ? 4.644 -4.397 5.713 1.00 81.12 113 VAL A CA 1
ATOM 895 C C . VAL A 1 113 ? 5.744 -4.929 4.804 1.00 81.12 113 VAL A C 1
ATOM 897 O O . VAL A 1 113 ? 6.602 -4.182 4.336 1.00 81.12 113 VAL A O 1
ATOM 900 N N . ASP A 1 114 ? 5.702 -6.234 4.552 1.00 84.06 114 ASP A N 1
ATOM 901 C CA . ASP A 1 114 ? 6.642 -6.935 3.686 1.00 84.06 114 ASP A CA 1
ATOM 902 C C . ASP A 1 114 ? 5.935 -7.425 2.419 1.00 84.06 114 ASP A C 1
ATOM 904 O O . ASP A 1 114 ? 5.037 -8.272 2.474 1.00 84.06 114 ASP A O 1
ATOM 908 N N . LEU A 1 115 ? 6.342 -6.873 1.278 1.00 85.62 115 LEU A N 1
ATOM 909 C CA . LEU A 1 115 ? 5.801 -7.175 -0.045 1.00 85.62 115 LEU A CA 1
ATOM 910 C C . LEU A 1 115 ? 6.782 -7.963 -0.924 1.00 85.62 115 LEU A C 1
ATOM 912 O O . LEU A 1 115 ? 6.469 -8.212 -2.089 1.00 85.62 115 LEU A O 1
ATOM 916 N N . SER A 1 116 ? 7.919 -8.415 -0.383 1.00 85.69 116 SER A N 1
ATOM 917 C CA . SER A 1 116 ? 8.977 -9.113 -1.138 1.00 85.69 116 SER A CA 1
ATOM 918 C C . SER A 1 116 ? 8.437 -10.340 -1.885 1.00 85.69 116 SER A C 1
ATOM 920 O O . SER A 1 116 ? 8.683 -10.529 -3.076 1.00 85.69 116 SER A O 1
ATOM 922 N N . GLY A 1 117 ? 7.571 -11.124 -1.234 1.00 81.69 117 GLY A N 1
ATOM 923 C CA . GLY A 1 117 ? 6.899 -12.281 -1.838 1.00 81.69 117 GLY A CA 1
ATOM 924 C C . GLY A 1 117 ? 5.769 -11.944 -2.823 1.00 81.69 117 GLY A C 1
ATOM 925 O O . GLY A 1 117 ? 5.246 -12.843 -3.483 1.00 81.69 117 GLY A O 1
ATOM 926 N N . ARG A 1 118 ? 5.356 -10.674 -2.929 1.00 81.75 118 ARG A N 1
ATOM 927 C CA . ARG A 1 118 ? 4.259 -10.227 -3.808 1.00 81.75 118 ARG A CA 1
ATOM 928 C C . ARG A 1 118 ? 4.748 -9.759 -5.173 1.00 81.75 118 ARG A C 1
ATOM 930 O O . ARG A 1 118 ? 3.955 -9.778 -6.110 1.00 81.75 118 ARG A O 1
ATOM 937 N N . ASN A 1 119 ? 6.029 -9.389 -5.301 1.00 82.50 119 ASN A N 1
ATOM 938 C CA . ASN A 1 119 ? 6.592 -8.789 -6.518 1.00 82.50 119 ASN A CA 1
ATOM 939 C C . ASN A 1 119 ? 5.739 -7.614 -7.025 1.00 82.50 119 ASN A C 1
ATOM 941 O O . ASN A 1 119 ? 5.399 -7.535 -8.205 1.00 82.50 119 ASN A O 1
ATOM 945 N N . TYR A 1 120 ? 5.333 -6.741 -6.106 1.00 92.38 120 TYR A N 1
ATOM 946 C CA . TYR A 1 120 ? 4.514 -5.577 -6.412 1.00 92.38 120 TYR A CA 1
ATOM 947 C C . TYR A 1 120 ? 5.360 -4.513 -7.116 1.00 92.38 120 TYR A C 1
ATOM 949 O O . TYR A 1 120 ? 6.350 -4.049 -6.551 1.00 92.38 120 TYR A O 1
ATOM 957 N N . ILE A 1 121 ? 4.980 -4.157 -8.346 1.00 97.06 121 ILE A N 1
ATOM 958 C CA . ILE A 1 121 ? 5.720 -3.215 -9.192 1.00 97.06 121 ILE A CA 1
ATOM 959 C C . ILE A 1 121 ? 4.957 -1.894 -9.284 1.00 97.06 121 ILE A C 1
ATOM 961 O O . ILE A 1 121 ? 3.779 -1.884 -9.639 1.00 97.06 121 ILE A O 1
ATOM 965 N N . VAL A 1 122 ? 5.651 -0.789 -9.015 1.00 97.38 122 VAL A N 1
ATOM 966 C CA . VAL A 1 122 ? 5.140 0.581 -9.151 1.00 97.38 122 VAL A CA 1
ATOM 967 C C . VAL A 1 122 ? 5.988 1.330 -10.173 1.00 97.38 122 VAL A C 1
ATOM 969 O O . VAL A 1 122 ? 7.215 1.358 -10.069 1.00 97.38 122 VAL A O 1
ATOM 972 N N . PHE A 1 123 ? 5.344 1.946 -11.163 1.00 96.81 123 PHE A N 1
ATOM 973 C CA . PHE A 1 123 ? 6.031 2.784 -12.144 1.00 96.81 123 PHE A CA 1
ATOM 974 C C . PHE A 1 123 ? 6.565 4.062 -11.500 1.00 96.81 123 PHE A C 1
ATOM 976 O O . PHE A 1 123 ? 5.895 4.672 -10.663 1.00 96.81 123 PHE A O 1
ATOM 983 N N . ARG A 1 124 ? 7.757 4.492 -11.911 1.00 94.94 124 ARG A N 1
ATOM 984 C CA . ARG A 1 124 ? 8.437 5.678 -11.395 1.00 94.94 124 ARG A CA 1
ATOM 985 C C . ARG A 1 124 ? 9.076 6.483 -12.516 1.00 94.94 124 ARG A C 1
ATOM 987 O O . ARG A 1 124 ? 9.558 5.948 -13.511 1.00 94.94 124 ARG A O 1
ATOM 994 N N . THR A 1 125 ? 9.112 7.794 -12.328 1.00 91.69 125 THR A N 1
ATOM 995 C CA . THR A 1 125 ? 9.949 8.672 -13.151 1.00 91.69 125 THR A CA 1
ATOM 996 C C . THR A 1 125 ? 11.426 8.528 -12.755 1.00 91.69 125 THR A C 1
ATOM 998 O O . THR A 1 125 ? 11.738 7.999 -11.686 1.00 91.69 125 THR A O 1
ATOM 1001 N N . ALA A 1 126 ? 12.346 9.063 -13.563 1.00 85.12 126 ALA A N 1
ATOM 1002 C CA . ALA A 1 126 ? 13.764 9.170 -13.195 1.00 85.12 126 ALA A CA 1
ATOM 1003 C C . ALA A 1 126 ? 14.010 10.028 -11.933 1.00 85.12 126 ALA A C 1
ATOM 1005 O O . ALA A 1 126 ? 15.042 9.883 -11.290 1.00 85.12 126 ALA A O 1
ATOM 1006 N N . ALA A 1 127 ? 13.066 10.906 -11.567 1.00 87.75 127 ALA A N 1
ATOM 1007 C CA . ALA A 1 127 ? 13.081 11.680 -10.319 1.00 87.75 127 ALA A CA 1
ATOM 1008 C C . ALA A 1 127 ? 12.441 10.924 -9.134 1.00 87.75 127 ALA A C 1
ATOM 1010 O O . ALA A 1 127 ? 12.116 11.514 -8.102 1.00 87.75 127 ALA A O 1
ATOM 1011 N N . GLU A 1 128 ? 12.215 9.620 -9.307 1.00 90.25 128 GLU A N 1
ATOM 1012 C CA . GLU A 1 128 ? 11.619 8.699 -8.339 1.00 90.25 128 GLU A CA 1
ATOM 1013 C C . GLU A 1 128 ? 10.167 9.009 -7.953 1.00 90.25 128 GLU A C 1
ATOM 1015 O O . GLU A 1 128 ? 9.640 8.416 -7.013 1.00 90.25 128 GLU A O 1
ATOM 1020 N N . GLU A 1 129 ? 9.482 9.886 -8.690 1.00 93.00 129 GLU A N 1
ATOM 1021 C CA . GLU A 1 129 ? 8.055 10.141 -8.469 1.00 93.00 129 GLU A CA 1
ATOM 1022 C C . GLU A 1 129 ? 7.230 8.914 -8.882 1.00 93.00 129 GLU A C 1
ATOM 1024 O O . GLU A 1 129 ? 7.331 8.494 -10.042 1.00 93.00 129 GLU A O 1
ATOM 1029 N N . PRO A 1 130 ? 6.425 8.315 -7.982 1.00 95.00 130 PRO A N 1
ATOM 1030 C CA . PRO A 1 130 ? 5.624 7.149 -8.322 1.00 95.00 130 PRO A CA 1
ATOM 1031 C C . PRO A 1 130 ? 4.370 7.535 -9.114 1.00 95.00 130 PRO A C 1
ATOM 1033 O O . PRO A 1 130 ? 3.658 8.477 -8.758 1.00 95.00 130 PRO A O 1
ATOM 1036 N N . SER A 1 131 ? 4.055 6.751 -10.143 1.00 95.06 131 SER A N 1
ATOM 1037 C CA . SER A 1 131 ? 2.715 6.657 -10.730 1.00 95.06 131 SER A CA 1
ATOM 1038 C C . SER A 1 131 ? 2.037 5.431 -10.120 1.00 95.06 131 SER A C 1
ATOM 1040 O O . SER A 1 131 ? 2.361 4.326 -10.549 1.00 95.06 131 SER A O 1
ATOM 1042 N N . PRO A 1 132 ? 1.137 5.560 -9.129 1.00 94.44 132 PRO A N 1
ATOM 1043 C CA . PRO A 1 132 ? 0.414 4.411 -8.579 1.00 94.44 132 PRO A CA 1
ATOM 1044 C C . PRO A 1 132 ? -0.343 3.644 -9.670 1.00 94.44 132 PRO A C 1
ATOM 1046 O O . PRO A 1 132 ? -0.654 4.236 -10.702 1.00 94.44 132 PRO A O 1
ATOM 1049 N N . PRO A 1 133 ? -0.675 2.362 -9.468 1.00 95.12 133 PRO A N 1
ATOM 1050 C CA . PRO A 1 133 ? -1.680 1.716 -10.302 1.00 95.12 133 PRO A CA 1
ATOM 1051 C C . PRO A 1 133 ? -3.063 2.359 -10.104 1.00 95.12 133 PRO A C 1
ATOM 1053 O O . PRO A 1 133 ? -3.343 2.861 -9.010 1.00 95.12 133 PRO A O 1
ATOM 1056 N N . PRO A 1 134 ? -3.954 2.315 -11.118 1.00 94.50 134 PRO A N 1
ATOM 1057 C CA . PRO A 1 134 ? -5.313 2.852 -10.992 1.00 94.50 134 PRO A CA 1
ATOM 1058 C C . PRO A 1 134 ? -6.088 2.213 -9.839 1.00 94.50 134 PRO A C 1
ATOM 1060 O O . PRO A 1 134 ? -6.843 2.886 -9.140 1.00 94.50 134 PRO A O 1
ATOM 1063 N N . GLU A 1 135 ? -5.854 0.920 -9.626 1.00 94.44 135 GLU A N 1
ATOM 1064 C CA . GLU A 1 135 ? -6.391 0.144 -8.519 1.00 94.44 135 GLU A CA 1
ATOM 1065 C C . GLU A 1 135 ? -5.219 -0.456 -7.742 1.00 94.44 135 GLU A C 1
ATOM 1067 O O . GLU A 1 135 ? -4.527 -1.356 -8.218 1.00 94.44 135 GLU A O 1
ATOM 1072 N N . VAL A 1 136 ? -4.964 0.070 -6.543 1.00 90.31 136 VAL A N 1
ATOM 1073 C CA . VAL A 1 136 ? -3.931 -0.479 -5.660 1.00 90.31 136 VAL A CA 1
ATOM 1074 C C . VAL A 1 136 ? -4.396 -1.855 -5.167 1.00 90.31 136 VAL A C 1
ATOM 1076 O O . VAL A 1 136 ? -5.487 -1.944 -4.598 1.00 90.31 136 VAL A O 1
ATOM 1079 N N . PRO A 1 137 ? -3.605 -2.928 -5.361 1.00 82.50 137 PRO A N 1
ATOM 1080 C CA . PRO A 1 137 ? -3.989 -4.262 -4.911 1.00 82.50 137 PRO A CA 1
ATOM 1081 C C . PRO A 1 137 ? -4.214 -4.325 -3.398 1.00 82.50 137 PRO A C 1
ATOM 1083 O O . PRO A 1 137 ? -3.486 -3.686 -2.642 1.00 82.50 137 PRO A O 1
ATOM 1086 N N . ASP A 1 138 ? -5.136 -5.175 -2.940 1.00 78.44 138 ASP A N 1
ATOM 1087 C CA . ASP A 1 138 ? -5.484 -5.306 -1.513 1.00 78.44 138 ASP A CA 1
ATOM 1088 C C . ASP A 1 138 ? -4.293 -5.620 -0.604 1.00 78.44 138 ASP A C 1
ATOM 1090 O O . ASP A 1 138 ? -4.227 -5.143 0.521 1.00 78.44 138 ASP A O 1
ATOM 1094 N N . TYR A 1 139 ? -3.309 -6.379 -1.088 1.00 76.94 139 TYR A N 1
ATOM 1095 C CA . TYR A 1 139 ? -2.100 -6.675 -0.315 1.00 76.94 139 TYR A CA 1
ATOM 1096 C C . TYR A 1 139 ? -1.144 -5.475 -0.183 1.00 76.94 139 TYR A C 1
ATOM 1098 O O . TYR A 1 139 ? -0.219 -5.543 0.619 1.00 76.94 139 TYR A O 1
ATOM 1106 N N . ALA A 1 140 ? -1.321 -4.418 -0.981 1.00 82.31 140 ALA A N 1
ATOM 1107 C CA . ALA A 1 140 ? -0.506 -3.201 -1.004 1.00 82.31 140 ALA A CA 1
ATOM 1108 C C . ALA A 1 140 ? -1.267 -1.977 -0.454 1.00 82.31 140 ALA A C 1
ATOM 1110 O O . ALA A 1 140 ? -0.823 -0.838 -0.613 1.00 82.31 140 ALA A O 1
ATOM 1111 N N . GLN A 1 141 ? -2.406 -2.201 0.205 1.00 86.69 141 GLN A N 1
ATOM 1112 C CA . GLN A 1 141 ? -3.184 -1.167 0.878 1.00 86.69 141 GLN A CA 1
ATOM 1113 C C . GLN A 1 141 ? -3.747 -1.677 2.205 1.00 86.69 141 GLN A C 1
ATOM 1115 O O . GLN A 1 141 ? -3.946 -2.871 2.402 1.00 86.69 141 GLN A O 1
ATOM 1120 N N . PHE A 1 142 ? -4.022 -0.769 3.132 1.00 80.38 142 PHE A N 1
ATOM 1121 C CA . PHE A 1 142 ? -4.736 -1.077 4.371 1.00 80.38 142 PHE A CA 1
ATOM 1122 C C . PHE A 1 142 ? -5.412 0.182 4.904 1.00 80.38 142 PHE A C 1
ATOM 1124 O O . PHE A 1 142 ? -5.064 1.288 4.506 1.00 80.38 142 PHE A O 1
ATOM 1131 N N . THR A 1 143 ? -6.350 0.037 5.834 1.00 81.50 143 THR A N 1
ATOM 1132 C CA . THR A 1 143 ? -6.978 1.180 6.510 1.00 81.50 143 THR A CA 1
ATOM 1133 C C . THR A 1 143 ? -6.637 1.150 7.990 1.00 81.50 143 THR A C 1
ATOM 1135 O O . THR A 1 143 ? -6.760 0.105 8.632 1.00 81.50 143 THR A O 1
ATOM 1138 N N . ARG A 1 144 ? -6.206 2.289 8.541 1.00 77.94 144 ARG A N 1
ATOM 1139 C CA . ARG A 1 144 ? -5.920 2.443 9.972 1.00 77.94 144 ARG A CA 1
ATOM 1140 C C . ARG A 1 144 ? -6.397 3.802 10.462 1.00 77.94 144 ARG A C 1
ATOM 1142 O O . ARG A 1 144 ? -5.964 4.831 9.957 1.00 77.94 144 ARG A O 1
ATOM 1149 N N . THR A 1 145 ? -7.267 3.792 11.467 1.00 79.81 145 THR A N 1
ATOM 1150 C CA . THR A 1 145 ? -7.974 4.990 11.933 1.00 79.81 145 THR A CA 1
ATOM 1151 C C . THR A 1 145 ? -7.907 5.170 13.446 1.00 79.81 145 THR A C 1
ATOM 1153 O O . THR A 1 145 ? -7.565 4.241 14.173 1.00 79.81 145 THR A O 1
ATOM 1156 N N . THR A 1 146 ? -8.271 6.359 13.931 1.00 74.69 146 THR A N 1
ATOM 1157 C CA . THR A 1 146 ? -8.489 6.643 15.360 1.00 74.69 146 THR A CA 1
ATOM 1158 C C . THR A 1 146 ? -9.719 7.537 15.551 1.00 74.69 146 THR A C 1
ATOM 1160 O O . THR A 1 146 ? -10.036 8.344 14.680 1.00 74.69 146 THR A O 1
ATOM 1163 N N . ALA A 1 147 ? -10.422 7.402 16.680 1.00 66.25 147 ALA A N 1
ATOM 1164 C CA . ALA A 1 147 ? -11.781 7.918 16.913 1.00 66.25 147 ALA A CA 1
ATOM 1165 C C . ALA A 1 147 ? -11.940 9.461 16.922 1.00 66.25 147 ALA A C 1
ATOM 1167 O O . ALA A 1 147 ? -13.049 9.960 17.092 1.00 66.25 147 ALA A O 1
ATOM 1168 N N . GLN A 1 148 ? -10.857 10.219 16.738 1.00 76.00 148 GLN A N 1
ATOM 1169 C CA . GLN A 1 148 ? -10.847 11.691 16.685 1.00 76.00 148 GLN A CA 1
ATOM 1170 C C . GLN A 1 148 ? -10.316 12.242 15.358 1.00 76.00 148 GLN A C 1
ATOM 1172 O O . GLN A 1 148 ? -10.326 13.452 15.139 1.00 76.00 148 GLN A O 1
ATOM 1177 N N . ALA A 1 149 ? -9.839 11.363 14.479 1.00 84.38 149 ALA A N 1
ATOM 1178 C CA . ALA A 1 149 ? -9.249 11.764 13.221 1.00 84.38 149 ALA A CA 1
ATOM 1179 C C . ALA A 1 149 ? -10.331 12.053 12.183 1.00 84.38 149 ALA A C 1
ATOM 1181 O O . ALA A 1 149 ? -11.216 11.230 11.947 1.00 84.38 149 ALA A O 1
ATOM 1182 N N . VAL A 1 150 ? -10.221 13.204 11.531 1.00 88.44 150 VAL A N 1
ATOM 1183 C CA . VAL A 1 150 ? -11.010 13.551 10.340 1.00 88.44 150 VAL A CA 1
ATOM 1184 C C . VAL A 1 150 ? -10.142 13.621 9.087 1.00 88.44 150 VAL A C 1
ATOM 1186 O O . VAL A 1 150 ? -10.666 13.707 7.979 1.00 88.44 150 VAL A O 1
ATOM 1189 N N . ASN A 1 151 ? -8.819 13.610 9.262 1.00 95.44 151 ASN A N 1
ATOM 1190 C CA . ASN A 1 151 ? -7.853 13.579 8.179 1.00 95.44 151 ASN A CA 1
ATOM 1191 C C . ASN A 1 151 ? -6.567 12.853 8.603 1.00 95.44 151 ASN A C 1
ATOM 1193 O O . ASN A 1 151 ? -6.329 12.632 9.794 1.00 95.44 151 ASN A O 1
ATOM 1197 N N . TYR A 1 152 ? -5.735 12.511 7.621 1.00 97.19 152 TYR A N 1
ATOM 1198 C CA . TYR A 1 152 ? -4.450 11.853 7.822 1.00 97.19 152 TYR A CA 1
ATOM 1199 C C . TYR A 1 152 ? -3.380 12.462 6.919 1.00 97.19 152 TYR A C 1
ATOM 1201 O O . TYR A 1 152 ? -3.676 13.005 5.857 1.00 97.19 152 TYR A O 1
ATOM 1209 N N . GLU A 1 153 ? -2.128 12.339 7.336 1.00 98.06 153 GLU A N 1
ATOM 1210 C CA . GLU A 1 153 ? -0.968 12.814 6.592 1.00 98.06 153 GLU A CA 1
ATOM 1211 C C . GLU A 1 153 ? 0.135 11.757 6.605 1.00 98.06 153 GLU A C 1
ATOM 1213 O O . GLU A 1 153 ? 0.303 11.037 7.589 1.00 98.06 153 GLU A O 1
ATOM 1218 N N . SER A 1 154 ? 0.885 11.666 5.509 1.00 98.38 154 SER A N 1
ATOM 1219 C CA . SER A 1 154 ? 2.087 10.842 5.412 1.00 98.38 154 SER A CA 1
ATOM 1220 C C . SER A 1 154 ? 3.313 11.737 5.344 1.00 98.38 154 SER A C 1
ATOM 1222 O O . SER A 1 154 ? 3.326 12.695 4.572 1.00 98.38 154 SER A O 1
ATOM 1224 N N . SER A 1 155 ? 4.360 11.397 6.094 1.00 98.25 155 SER A N 1
ATOM 1225 C CA . SER A 1 155 ? 5.641 12.103 6.023 1.00 98.25 155 SER A CA 1
ATOM 1226 C C . SER A 1 155 ? 6.367 11.896 4.690 1.00 98.25 155 SER A C 1
ATOM 1228 O O . SER A 1 155 ? 7.254 12.677 4.363 1.00 98.25 155 SER A O 1
ATOM 1230 N N . ASP A 1 156 ? 6.019 10.845 3.936 1.00 97.94 156 ASP A N 1
ATOM 1231 C CA . ASP A 1 156 ? 6.562 10.581 2.604 1.00 97.94 156 ASP A CA 1
ATOM 1232 C C . ASP A 1 156 ? 5.499 9.959 1.683 1.00 97.94 156 ASP A C 1
ATOM 1234 O O . ASP A 1 156 ? 5.191 8.762 1.725 1.00 97.94 156 ASP A O 1
ATOM 1238 N N . THR A 1 157 ? 4.957 10.793 0.797 1.00 96.75 157 THR A N 1
ATOM 1239 C CA . THR A 1 157 ? 3.930 10.405 -0.179 1.00 96.75 157 THR A CA 1
ATOM 1240 C C . THR A 1 157 ? 4.476 9.634 -1.386 1.00 96.75 157 THR A C 1
ATOM 1242 O O . THR A 1 157 ? 3.681 9.099 -2.168 1.00 96.75 157 THR A O 1
ATOM 1245 N N . LYS A 1 158 ? 5.806 9.530 -1.539 1.00 95.81 158 LYS A N 1
ATOM 1246 C CA . LYS A 1 158 ? 6.461 8.667 -2.537 1.00 95.81 158 LYS A CA 1
ATOM 1247 C C . LYS A 1 158 ? 6.533 7.210 -2.082 1.00 95.81 158 LYS A C 1
ATOM 1249 O O . LYS A 1 158 ? 6.684 6.310 -2.918 1.00 95.81 158 LYS A O 1
ATOM 1254 N N . VAL A 1 159 ? 6.419 6.983 -0.774 1.00 97.00 159 VAL A N 1
ATOM 1255 C CA . VAL A 1 159 ? 6.420 5.657 -0.147 1.00 97.00 159 VAL A CA 1
ATOM 1256 C C . VAL A 1 159 ? 5.014 5.226 0.242 1.00 97.00 159 VAL A C 1
ATOM 1258 O O . VAL A 1 159 ? 4.614 4.114 -0.096 1.00 97.00 159 VAL A O 1
ATOM 1261 N N . ALA A 1 160 ? 4.249 6.087 0.915 1.00 97.44 160 ALA A N 1
ATOM 1262 C CA . ALA A 1 160 ? 2.892 5.775 1.344 1.00 97.44 160 ALA A CA 1
ATOM 1263 C C . ALA A 1 160 ? 1.982 6.996 1.204 1.00 97.44 160 ALA A C 1
ATOM 1265 O O . ALA A 1 160 ? 2.257 8.059 1.757 1.00 97.44 160 ALA A O 1
ATOM 1266 N N . ARG A 1 161 ? 0.866 6.845 0.490 1.00 97.75 161 ARG A N 1
ATOM 1267 C CA . ARG A 1 161 ? -0.194 7.863 0.433 1.00 97.75 161 ARG A CA 1
ATOM 1268 C C . ARG A 1 161 ? -1.317 7.454 1.365 1.00 97.75 161 ARG A C 1
ATOM 1270 O O . ARG A 1 161 ? -1.689 6.288 1.373 1.00 97.75 161 ARG A O 1
ATOM 1277 N N . VAL A 1 162 ? -1.858 8.398 2.122 1.00 97.38 162 VAL A N 1
ATOM 1278 C CA . VAL A 1 162 ? -3.011 8.173 2.994 1.00 97.38 162 VAL A CA 1
ATOM 1279 C C . VAL A 1 162 ? -4.129 9.130 2.597 1.00 97.38 162 VAL A C 1
ATOM 1281 O O . VAL A 1 162 ? -3.860 10.300 2.325 1.00 97.38 162 VAL A O 1
ATOM 1284 N N . ASP A 1 163 ? -5.357 8.629 2.495 1.00 95.94 163 ASP A N 1
ATOM 1285 C CA . ASP A 1 163 ? -6.536 9.465 2.258 1.00 95.94 163 ASP A CA 1
ATOM 1286 C C . ASP A 1 163 ? -7.219 9.889 3.571 1.00 95.94 163 ASP A C 1
ATOM 1288 O O . ASP A 1 163 ? -6.856 9.451 4.665 1.00 95.94 163 ASP A O 1
ATOM 1292 N N . SER A 1 164 ? -8.242 10.740 3.474 1.00 93.06 164 SER A N 1
ATOM 1293 C CA . SER A 1 164 ? -8.972 11.247 4.644 1.00 93.06 164 SER A CA 1
ATOM 1294 C C . SER A 1 164 ? -9.731 10.167 5.424 1.00 93.06 164 SER A C 1
ATOM 1296 O O . SER A 1 164 ? -10.085 10.389 6.580 1.00 93.06 164 SER A O 1
ATOM 1298 N N . SER A 1 165 ? -9.954 8.985 4.837 1.00 83.81 165 SER A N 1
ATOM 1299 C CA . SER A 1 165 ? -10.559 7.833 5.515 1.00 83.81 165 SER A CA 1
ATOM 1300 C C . SER A 1 165 ? -9.541 6.985 6.287 1.00 83.81 165 SER A C 1
ATOM 1302 O O . SER A 1 165 ? -9.922 6.029 6.961 1.00 83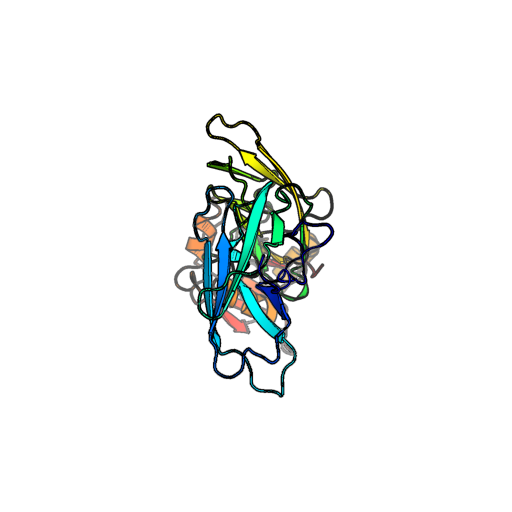.81 165 SER A O 1
ATOM 1304 N N . GLY A 1 166 ? -8.250 7.324 6.207 1.00 84.62 166 GLY A N 1
ATOM 1305 C CA . GLY A 1 166 ? -7.162 6.554 6.807 1.00 84.62 166 GLY A CA 1
ATOM 1306 C C . GLY A 1 166 ? -6.768 5.337 5.974 1.00 84.62 166 GLY A C 1
ATOM 1307 O O . GLY A 1 166 ? -6.114 4.427 6.491 1.00 84.62 166 GLY A O 1
ATOM 1308 N N . LYS A 1 167 ? -7.174 5.284 4.698 1.00 87.50 167 LYS A N 1
ATOM 1309 C CA . LYS A 1 167 ? -6.716 4.261 3.759 1.00 87.50 167 LYS A CA 1
ATOM 1310 C C . LYS A 1 167 ? -5.318 4.624 3.271 1.00 87.50 167 LYS A C 1
ATOM 1312 O O . LYS A 1 167 ? -5.116 5.655 2.637 1.00 87.50 167 LYS A O 1
ATOM 1317 N N . VAL A 1 168 ? -4.364 3.749 3.556 1.00 92.38 168 VAL A N 1
ATOM 1318 C CA . VAL A 1 168 ? -2.958 3.848 3.180 1.00 92.38 168 VAL A CA 1
ATOM 1319 C C . VAL A 1 168 ? -2.698 2.987 1.950 1.00 92.38 168 VAL A C 1
ATOM 1321 O O . VAL A 1 168 ? -3.005 1.798 1.945 1.00 92.38 168 VAL A O 1
ATOM 1324 N N . SER A 1 169 ? -2.106 3.586 0.922 1.00 95.00 169 SER A N 1
ATOM 1325 C CA . SER A 1 169 ? -1.631 2.931 -0.297 1.00 95.00 169 SER A CA 1
ATOM 1326 C C . SER A 1 169 ? -0.108 2.929 -0.317 1.00 95.00 169 SER A C 1
ATOM 1328 O O . SER A 1 169 ? 0.514 3.989 -0.211 1.00 95.00 169 SER A O 1
ATOM 1330 N N . LEU A 1 170 ? 0.488 1.748 -0.459 1.00 94.88 170 LEU A N 1
ATOM 1331 C CA . LEU A 1 170 ? 1.935 1.553 -0.470 1.00 94.88 170 LEU A CA 1
ATOM 1332 C C . LEU A 1 170 ? 2.469 1.698 -1.894 1.00 94.88 170 LEU A C 1
ATOM 1334 O O . LEU A 1 170 ? 1.920 1.124 -2.834 1.00 94.88 170 LEU A O 1
ATOM 1338 N N . LEU A 1 171 ? 3.534 2.478 -2.054 1.00 96.88 171 LEU A N 1
ATOM 1339 C CA . LEU A 1 171 ? 4.109 2.854 -3.347 1.00 96.88 171 LEU A CA 1
ATOM 1340 C C . LEU A 1 171 ? 5.622 2.639 -3.419 1.00 96.88 171 LEU A C 1
ATOM 1342 O O . LEU A 1 171 ? 6.162 2.534 -4.519 1.00 96.88 171 LEU A O 1
ATOM 1346 N N . GLY A 1 172 ? 6.317 2.580 -2.282 1.00 95.25 172 GLY A N 1
ATOM 1347 C CA . GLY A 1 172 ? 7.772 2.432 -2.206 1.00 95.25 172 GLY A CA 1
ATOM 1348 C C . GLY A 1 172 ? 8.233 1.744 -0.929 1.00 95.25 172 GLY A C 1
ATOM 1349 O O . GLY A 1 172 ? 7.411 1.314 -0.123 1.00 95.25 172 GLY A O 1
ATOM 1350 N N . ASN A 1 173 ? 9.550 1.655 -0.762 1.00 95.12 173 ASN A N 1
ATOM 1351 C CA . ASN A 1 173 ? 10.183 1.103 0.433 1.00 95.12 173 ASN A CA 1
ATOM 1352 C C . ASN A 1 173 ? 10.605 2.231 1.383 1.00 95.12 173 ASN A C 1
ATOM 1354 O O . ASN A 1 173 ? 10.977 3.310 0.928 1.00 95.12 173 ASN A O 1
ATOM 1358 N N . ALA A 1 174 ? 10.582 1.962 2.684 1.00 92.50 174 ALA A N 1
ATOM 1359 C CA . ALA A 1 174 ? 11.151 2.816 3.722 1.00 92.50 174 ALA A CA 1
ATOM 1360 C C . ALA A 1 174 ? 11.499 1.956 4.935 1.00 92.50 174 ALA A C 1
ATOM 1362 O O . ALA A 1 174 ? 10.628 1.617 5.740 1.00 92.50 174 ALA A O 1
ATOM 1363 N N . GLU A 1 175 ? 12.769 1.574 5.036 1.00 86.25 175 GLU A N 1
ATOM 1364 C CA . GLU A 1 175 ? 13.292 0.853 6.197 1.00 86.25 175 GLU A CA 1
ATOM 1365 C C . GLU A 1 175 ? 13.938 1.806 7.198 1.00 86.25 175 GLU A C 1
ATOM 1367 O O . GLU A 1 175 ? 13.638 1.728 8.389 1.00 86.25 175 GLU A O 1
ATOM 1372 N N . ASP A 1 176 ? 14.752 2.743 6.707 1.00 89.81 176 ASP A N 1
ATOM 1373 C CA . ASP A 1 176 ? 15.429 3.738 7.532 1.00 89.81 176 ASP A CA 1
ATOM 1374 C C . ASP A 1 176 ? 15.652 5.055 6.748 1.00 89.81 176 ASP A C 1
ATOM 1376 O O . ASP A 1 176 ? 16.420 5.056 5.782 1.00 89.81 176 ASP A O 1
ATOM 1380 N N . PRO A 1 177 ? 14.986 6.170 7.117 1.00 92.50 177 PRO A N 1
ATOM 1381 C CA . PRO A 1 177 ? 13.968 6.267 8.165 1.00 92.50 177 PRO A CA 1
ATOM 1382 C C . PRO A 1 177 ? 12.611 5.671 7.723 1.00 92.50 177 PRO A C 1
ATOM 1384 O O . PRO A 1 177 ? 12.263 5.739 6.542 1.00 92.50 177 PRO A O 1
ATOM 1387 N N . PRO A 1 178 ? 11.801 5.122 8.651 1.00 94.94 178 PRO A N 1
ATOM 1388 C CA . PRO A 1 178 ? 10.432 4.706 8.352 1.00 94.94 178 PRO A CA 1
ATOM 1389 C C . PRO A 1 178 ? 9.525 5.913 8.075 1.00 94.94 178 PRO A C 1
ATOM 1391 O O . PRO A 1 178 ? 9.757 7.023 8.562 1.00 94.94 178 PRO A O 1
ATOM 1394 N N . VAL A 1 179 ? 8.429 5.678 7.355 1.00 97.31 179 VAL A N 1
ATOM 1395 C CA . VAL A 1 179 ? 7.399 6.698 7.122 1.00 97.31 179 VAL A CA 1
ATOM 1396 C C . VAL A 1 179 ? 6.590 6.913 8.391 1.00 97.31 179 VAL A C 1
ATOM 1398 O O . VAL A 1 179 ? 6.278 5.964 9.098 1.00 97.31 179 VAL A O 1
ATOM 1401 N N . THR A 1 180 ? 6.195 8.146 8.680 1.00 98.00 180 THR A N 1
ATOM 1402 C CA . THR A 1 180 ? 5.237 8.445 9.746 1.00 98.00 180 THR A CA 1
ATOM 1403 C C . THR A 1 180 ? 3.880 8.771 9.141 1.00 98.00 180 THR A C 1
ATOM 1405 O O . THR A 1 180 ? 3.785 9.637 8.273 1.00 98.00 180 THR A O 1
ATOM 1408 N N . ILE A 1 181 ? 2.831 8.099 9.614 1.00 97.06 181 ILE A N 1
ATOM 1409 C CA . ILE A 1 181 ? 1.445 8.450 9.304 1.00 97.06 181 ILE A CA 1
ATOM 1410 C C . ILE A 1 181 ? 0.838 9.134 10.525 1.00 97.06 181 ILE A C 1
ATOM 1412 O O . ILE A 1 181 ? 0.836 8.573 11.623 1.00 97.06 181 ILE A O 1
ATOM 1416 N N . THR A 1 182 ? 0.314 10.337 10.326 1.00 97.25 182 THR A N 1
ATOM 1417 C CA . THR A 1 182 ? -0.239 11.193 11.378 1.00 97.25 182 THR A CA 1
ATOM 1418 C C . THR A 1 182 ? -1.743 11.318 11.205 1.00 97.25 182 THR A C 1
ATOM 1420 O O . THR A 1 182 ? -2.223 11.591 10.111 1.00 97.25 182 THR A O 1
ATOM 1423 N N . ALA A 1 183 ? -2.490 11.135 12.288 1.00 92.56 183 ALA A N 1
ATOM 1424 C CA . ALA A 1 183 ? -3.922 11.396 12.351 1.00 92.56 183 ALA A CA 1
ATOM 1425 C C . ALA A 1 183 ? -4.180 12.823 12.846 1.00 92.56 183 ALA A C 1
ATOM 1427 O O . ALA A 1 183 ? -3.561 13.254 13.822 1.00 92.56 183 ALA A O 1
ATOM 1428 N N . LEU A 1 184 ? -5.114 13.528 12.208 1.00 93.12 184 LEU A N 1
ATOM 1429 C CA . LEU A 1 184 ? -5.425 14.934 12.472 1.00 93.12 184 LEU A CA 1
ATOM 1430 C C . LEU A 1 184 ? -6.901 15.118 12.841 1.00 93.12 184 LEU A C 1
ATOM 1432 O O . LEU A 1 184 ? -7.782 14.537 12.199 1.00 93.12 184 LEU A O 1
ATOM 1436 N N . ASP A 1 185 ? -7.178 15.949 13.846 1.00 88.88 185 ASP A N 1
ATOM 1437 C CA . ASP A 1 185 ? -8.537 16.389 14.174 1.00 88.88 185 ASP A CA 1
ATOM 1438 C C . ASP A 1 185 ? -9.045 17.499 13.234 1.00 88.88 185 ASP A C 1
ATOM 1440 O O . ASP A 1 185 ? -8.372 17.929 12.295 1.00 88.88 185 ASP A O 1
ATOM 1444 N N . ALA A 1 186 ? -10.265 17.980 13.485 1.00 88.69 186 ALA A N 1
ATOM 1445 C CA . ALA A 1 186 ? -10.896 19.031 12.686 1.00 88.69 186 ALA A CA 1
ATOM 1446 C C . ALA A 1 186 ? -10.200 20.400 12.768 1.00 88.69 186 ALA A C 1
ATOM 1448 O O . ALA A 1 186 ? -10.435 21.246 11.906 1.00 88.69 186 ALA A O 1
ATOM 1449 N N . ALA A 1 187 ? -9.356 20.629 13.777 1.00 91.50 187 ALA A N 1
ATOM 1450 C CA . ALA A 1 187 ? -8.529 21.825 13.894 1.00 91.50 187 ALA A CA 1
ATOM 1451 C C . ALA A 1 187 ? -7.155 21.657 13.215 1.00 91.50 187 ALA A C 1
ATOM 1453 O O . ALA A 1 187 ? -6.372 22.606 13.187 1.00 91.50 187 ALA A O 1
ATOM 1454 N N . GLY A 1 188 ? -6.860 20.474 12.663 1.00 91.44 188 GLY A N 1
ATOM 1455 C CA . GLY A 1 188 ? -5.562 20.134 12.085 1.00 91.44 188 GLY A CA 1
ATOM 1456 C C . GLY A 1 188 ? -4.505 19.775 13.131 1.00 91.44 188 GLY A C 1
ATOM 1457 O O . GLY A 1 188 ? -3.322 19.721 12.800 1.00 91.44 188 GLY A O 1
ATOM 1458 N N . ALA A 1 189 ? -4.894 19.541 14.387 1.00 90.44 189 ALA A N 1
ATOM 1459 C CA . ALA A 1 189 ? -3.973 19.103 15.425 1.00 90.44 189 ALA A CA 1
ATOM 1460 C C . ALA A 1 189 ? -3.765 17.586 15.356 1.00 90.44 189 ALA A C 1
ATOM 1462 O O . ALA A 1 189 ? -4.697 16.820 15.106 1.00 90.44 189 ALA A O 1
ATOM 1463 N N . SER A 1 190 ? -2.530 17.143 15.605 1.00 92.19 190 SER A N 1
ATOM 1464 C CA . SER A 1 190 ? -2.217 15.717 15.679 1.00 92.19 190 SER A CA 1
ATOM 1465 C C . SER A 1 190 ? -2.915 15.066 16.874 1.00 92.19 190 SER A C 1
ATOM 1467 O O . SER A 1 190 ? -2.711 15.474 18.017 1.00 92.19 190 SER A O 1
ATOM 1469 N N . VAL A 1 191 ? -3.693 14.017 16.605 1.00 84.81 191 VAL A N 1
ATOM 1470 C CA . VAL A 1 191 ? -4.346 13.162 17.617 1.00 84.81 191 VAL A CA 1
ATOM 1471 C C . VAL A 1 191 ? -3.681 11.788 17.742 1.00 84.81 191 VAL A C 1
ATOM 1473 O O . VAL A 1 191 ? -4.149 10.909 18.464 1.00 84.81 191 VAL A O 1
ATOM 1476 N N . GLY A 1 192 ? -2.573 11.593 17.030 1.00 86.94 192 GLY A N 1
ATOM 1477 C CA . GLY A 1 192 ? -1.759 10.388 17.064 1.00 86.94 192 GLY A CA 1
ATOM 1478 C C . GLY A 1 192 ? -0.864 10.282 15.836 1.00 86.94 192 GLY A C 1
ATOM 1479 O O . GLY A 1 192 ? -1.121 10.902 14.804 1.00 86.94 192 GLY A O 1
ATOM 1480 N N . SER A 1 193 ? 0.161 9.441 15.922 1.00 92.44 193 SER A N 1
ATOM 1481 C CA . SER A 1 193 ? 0.972 9.028 14.772 1.00 92.44 193 SER A CA 1
ATOM 1482 C C . SER A 1 193 ? 1.491 7.605 14.960 1.00 92.44 193 SER A C 1
ATOM 1484 O O . SER A 1 193 ? 1.542 7.119 16.091 1.00 92.44 193 SER A O 1
ATOM 1486 N N . TYR A 1 194 ? 1.876 6.948 13.868 1.00 89.19 194 TYR A N 1
ATOM 1487 C CA . TYR A 1 194 ? 2.635 5.698 13.899 1.00 89.19 194 TYR A CA 1
ATOM 1488 C C . TYR A 1 194 ? 3.716 5.663 12.829 1.00 89.19 194 TYR A C 1
ATOM 1490 O O . TYR A 1 194 ? 3.599 6.313 11.790 1.00 89.19 194 TYR A O 1
ATOM 1498 N N . THR A 1 195 ? 4.742 4.849 13.073 1.00 94.81 195 THR A N 1
ATOM 1499 C CA . THR A 1 195 ? 5.783 4.553 12.091 1.00 94.81 195 THR A CA 1
ATOM 1500 C C . THR A 1 195 ? 5.399 3.358 11.223 1.00 94.81 195 THR A C 1
ATOM 1502 O O . THR A 1 195 ? 4.837 2.367 11.692 1.00 94.81 195 THR A O 1
ATOM 1505 N N . LEU A 1 196 ? 5.696 3.460 9.937 1.00 92.62 196 LEU A N 1
ATOM 1506 C CA . LEU A 1 196 ? 5.409 2.496 8.894 1.00 92.62 196 LEU A CA 1
ATOM 1507 C C . LEU A 1 196 ? 6.714 2.143 8.183 1.00 92.62 196 LEU A C 1
ATOM 1509 O O . LEU A 1 196 ? 7.311 2.974 7.498 1.00 92.62 196 LEU A O 1
ATOM 1513 N N . THR A 1 197 ? 7.122 0.891 8.333 1.00 92.38 197 THR A N 1
ATOM 1514 C CA . THR A 1 197 ? 8.230 0.291 7.596 1.00 92.38 197 THR A CA 1
ATOM 1515 C C . THR A 1 197 ? 7.673 -0.503 6.424 1.00 92.38 197 THR A C 1
ATOM 1517 O O . THR A 1 197 ? 6.796 -1.348 6.617 1.00 92.38 197 THR A O 1
ATOM 1520 N N . VAL A 1 198 ? 8.183 -0.260 5.219 1.00 90.25 198 VAL A N 1
ATOM 1521 C CA . VAL A 1 198 ? 7.740 -0.946 3.994 1.00 90.25 198 VAL A CA 1
ATOM 1522 C C . VAL A 1 198 ? 8.948 -1.511 3.269 1.00 90.25 198 VAL A C 1
ATOM 1524 O O . VAL A 1 198 ? 9.926 -0.790 3.074 1.00 90.25 198 VAL A O 1
ATOM 1527 N N . ARG A 1 199 ? 8.867 -2.770 2.839 1.00 92.19 199 ARG A N 1
ATOM 1528 C CA . ARG A 1 199 ? 9.900 -3.413 2.018 1.00 92.19 199 ARG A CA 1
ATOM 1529 C C . ARG A 1 199 ? 9.313 -4.280 0.911 1.00 92.19 199 ARG A C 1
ATOM 1531 O O . ARG A 1 199 ? 8.148 -4.678 0.974 1.00 92.19 199 ARG A O 1
ATOM 1538 N N . GLY A 1 200 ? 10.132 -4.593 -0.088 1.00 90.25 200 GLY A N 1
ATOM 1539 C CA . GLY A 1 200 ? 9.779 -5.487 -1.190 1.00 90.25 200 GLY A CA 1
ATOM 1540 C C . GLY A 1 200 ? 8.895 -4.882 -2.289 1.00 90.25 200 GLY A C 1
ATOM 1541 O O . GLY A 1 200 ? 8.416 -5.616 -3.154 1.00 90.25 200 GLY A O 1
ATOM 1542 N N . VAL A 1 201 ? 8.676 -3.561 -2.297 1.00 94.62 201 VAL A N 1
ATOM 1543 C CA . VAL A 1 201 ? 8.130 -2.861 -3.471 1.00 94.62 201 VAL A CA 1
ATOM 1544 C C . VAL A 1 201 ? 9.229 -2.735 -4.518 1.00 94.62 201 VAL A C 1
ATOM 1546 O O . VAL A 1 201 ? 10.336 -2.293 -4.209 1.00 94.62 201 VAL A O 1
ATOM 1549 N N . ARG A 1 202 ? 8.927 -3.082 -5.769 1.00 95.94 202 ARG A N 1
ATOM 1550 C CA . ARG A 1 202 ? 9.846 -2.906 -6.897 1.00 95.94 202 ARG A CA 1
ATOM 1551 C C . ARG A 1 202 ? 9.451 -1.678 -7.708 1.00 95.94 202 ARG A C 1
ATOM 1553 O O . ARG A 1 202 ? 8.284 -1.500 -8.048 1.00 95.94 202 ARG A O 1
ATOM 1560 N N . GLY A 1 203 ? 10.414 -0.818 -8.014 1.00 96.25 203 GLY A N 1
ATOM 1561 C CA . GLY A 1 203 ? 10.205 0.350 -8.866 1.00 96.25 203 GLY A CA 1
ATOM 1562 C C . GLY A 1 203 ? 10.550 0.034 -10.317 1.00 96.25 203 GLY A C 1
ATOM 1563 O O . GLY A 1 203 ? 11.644 -0.462 -10.567 1.00 96.25 203 GLY A O 1
ATOM 1564 N N . LEU A 1 204 ? 9.650 0.328 -11.258 1.00 96.81 204 LEU A N 1
ATOM 1565 C CA . LEU A 1 204 ? 9.926 0.316 -12.700 1.00 96.81 204 LEU A CA 1
ATOM 1566 C C . LEU A 1 204 ? 10.156 1.757 -13.164 1.00 96.81 204 LEU A C 1
ATOM 1568 O O . LEU A 1 204 ? 9.210 2.535 -13.255 1.00 96.81 204 LEU A O 1
ATOM 1572 N N . TYR A 1 205 ? 11.405 2.123 -13.413 1.00 95.75 205 TYR A N 1
ATOM 1573 C CA . TYR A 1 205 ? 11.832 3.497 -13.647 1.00 95.75 205 TYR A CA 1
ATOM 1574 C C . TYR A 1 205 ? 11.931 3.792 -15.135 1.00 95.75 205 TYR A C 1
ATOM 1576 O O . TYR A 1 205 ? 12.602 3.060 -15.858 1.00 95.75 205 TYR A O 1
ATOM 1584 N N . LEU A 1 206 ? 11.332 4.894 -15.582 1.00 94.56 206 LEU A N 1
ATOM 1585 C CA . LEU A 1 206 ? 11.599 5.453 -16.904 1.00 94.56 206 LEU A CA 1
ATOM 1586 C C . LEU A 1 206 ? 12.937 6.193 -16.901 1.00 94.56 206 LEU A C 1
ATOM 1588 O O . LEU A 1 206 ? 13.103 7.158 -16.157 1.00 94.56 206 LEU A O 1
ATOM 1592 N N . LEU A 1 207 ? 13.868 5.756 -17.749 1.00 93.75 207 LEU A N 1
ATOM 1593 C CA . LEU A 1 207 ? 15.244 6.261 -17.794 1.00 93.75 207 LEU A CA 1
ATOM 1594 C C . LEU A 1 207 ? 15.549 7.092 -19.046 1.00 93.75 207 LEU A C 1
ATOM 1596 O O . LEU A 1 207 ? 16.597 7.733 -19.107 1.00 93.75 207 LEU A O 1
ATOM 1600 N N . SER A 1 208 ? 14.654 7.109 -20.039 1.00 90.44 208 SER A N 1
ATOM 1601 C CA . SER A 1 208 ? 14.783 7.947 -21.234 1.00 90.44 208 SER A CA 1
ATOM 1602 C C . SER A 1 208 ? 13.533 8.786 -21.489 1.00 90.44 208 SER A C 1
ATOM 1604 O O . SER A 1 208 ? 12.408 8.351 -21.253 1.00 90.44 208 SER A O 1
ATOM 1606 N N . TYR A 1 209 ? 13.743 10.005 -21.994 1.00 84.88 209 TYR A N 1
ATOM 1607 C CA . TYR A 1 209 ? 12.661 10.888 -22.445 1.00 84.88 209 TYR A CA 1
ATOM 1608 C C . TYR A 1 209 ? 12.277 10.656 -23.912 1.00 84.88 209 TYR A C 1
ATOM 1610 O O . TYR A 1 209 ? 11.169 11.004 -24.311 1.00 84.88 209 TYR A O 1
ATOM 1618 N N . ASP A 1 210 ? 13.174 10.063 -24.701 1.00 85.00 210 ASP A N 1
ATOM 1619 C CA . ASP A 1 210 ? 12.908 9.616 -26.065 1.00 85.00 210 ASP A CA 1
ATOM 1620 C C . ASP A 1 210 ? 12.787 8.088 -26.139 1.00 85.00 210 ASP A C 1
ATOM 1622 O O . ASP A 1 210 ? 13.218 7.351 -25.242 1.00 85.00 210 ASP A O 1
ATOM 1626 N N . HIS A 1 211 ? 12.170 7.625 -27.222 1.00 87.00 211 HIS A N 1
ATOM 1627 C CA . HIS A 1 211 ? 11.968 6.213 -27.511 1.00 87.00 211 HIS A CA 1
ATOM 1628 C C . HIS A 1 211 ? 12.996 5.645 -28.492 1.00 87.00 211 HIS A C 1
ATOM 1630 O O . HIS A 1 211 ? 12.728 4.640 -29.147 1.00 87.00 211 HIS A O 1
ATOM 1636 N N . GLU A 1 212 ? 14.145 6.299 -28.665 1.00 90.44 212 GLU A N 1
ATOM 1637 C CA . GLU A 1 212 ? 15.066 5.998 -29.765 1.00 90.44 212 GLU A CA 1
ATOM 1638 C C . GLU A 1 212 ? 16.117 4.938 -29.407 1.00 90.44 212 GLU A C 1
ATOM 1640 O O . GLU A 1 212 ? 16.891 4.495 -30.266 1.00 90.44 212 GLU A O 1
ATOM 1645 N N . LEU A 1 213 ? 16.130 4.501 -28.148 1.00 90.75 213 LEU A N 1
ATOM 1646 C CA . LEU A 1 213 ? 17.087 3.532 -27.641 1.00 90.75 213 LEU A CA 1
ATOM 1647 C C . LEU A 1 213 ? 16.764 2.127 -28.134 1.00 90.75 213 LEU A C 1
ATOM 1649 O O . LEU A 1 213 ? 15.615 1.706 -28.153 1.00 90.75 213 LEU A O 1
ATOM 1653 N N . GLN A 1 214 ? 17.809 1.391 -28.503 1.00 91.75 214 GLN A N 1
ATOM 1654 C CA . GLN A 1 214 ? 17.760 -0.057 -28.706 1.00 91.75 214 GLN A CA 1
ATOM 1655 C C . GLN A 1 214 ? 18.103 -0.779 -27.401 1.00 91.75 214 GLN A C 1
ATOM 1657 O O . GLN A 1 214 ? 18.662 -0.181 -26.479 1.00 91.75 214 GLN A O 1
ATOM 1662 N N . ALA A 1 215 ? 17.845 -2.085 -27.341 1.00 89.69 215 ALA A N 1
ATOM 1663 C CA . ALA A 1 215 ? 18.051 -2.887 -26.136 1.00 89.69 215 ALA A CA 1
ATOM 1664 C C . ALA A 1 215 ? 19.448 -2.767 -25.489 1.00 89.69 215 ALA A C 1
ATOM 1666 O O . ALA A 1 215 ? 19.500 -2.598 -24.271 1.00 89.69 215 ALA A O 1
ATOM 1667 N N . PRO A 1 216 ? 20.578 -2.747 -26.233 1.00 90.44 216 PRO A N 1
ATOM 1668 C CA . PRO A 1 216 ? 21.885 -2.494 -25.621 1.00 90.44 216 PRO A CA 1
ATOM 1669 C C . PRO A 1 216 ? 21.979 -1.126 -24.931 1.00 90.44 216 PRO A C 1
ATOM 1671 O O . PRO A 1 216 ? 22.554 -1.015 -23.853 1.00 90.44 216 PRO A O 1
ATOM 1674 N N . GLY A 1 217 ? 21.385 -0.086 -25.524 1.00 91.69 217 GLY A N 1
ATOM 1675 C CA . GLY A 1 217 ? 21.339 1.256 -24.940 1.00 91.69 217 GLY A CA 1
ATOM 1676 C C . GLY A 1 217 ? 20.449 1.319 -23.699 1.00 91.69 217 GLY A C 1
ATOM 1677 O O . GLY A 1 217 ? 20.847 1.905 -22.697 1.00 91.69 217 GLY A O 1
ATOM 1678 N N . ALA A 1 218 ? 19.291 0.653 -23.730 1.00 91.06 218 ALA A N 1
ATOM 1679 C CA . ALA A 1 218 ? 18.412 0.531 -22.568 1.00 91.06 218 ALA A CA 1
ATOM 1680 C C . ALA A 1 218 ? 19.090 -0.217 -21.407 1.00 91.06 218 ALA A C 1
ATOM 1682 O O . ALA A 1 218 ? 19.000 0.215 -20.260 1.00 91.06 218 ALA A O 1
ATOM 1683 N N . ALA A 1 219 ? 19.840 -1.282 -21.707 1.00 92.25 219 ALA A N 1
ATOM 1684 C CA . ALA A 1 219 ? 20.603 -2.027 -20.710 1.00 92.25 219 ALA A CA 1
ATOM 1685 C C . ALA A 1 219 ? 21.728 -1.192 -20.075 1.00 92.25 219 ALA A C 1
ATOM 1687 O O . ALA A 1 219 ? 21.921 -1.226 -18.857 1.00 92.25 219 ALA A O 1
ATOM 1688 N N . LEU A 1 220 ? 22.445 -0.407 -20.887 1.00 93.31 220 LEU A N 1
ATOM 1689 C CA . LEU A 1 220 ? 23.449 0.539 -20.394 1.00 93.31 220 LEU A CA 1
ATOM 1690 C C . LEU A 1 220 ? 22.818 1.624 -19.514 1.00 93.31 220 LEU A C 1
ATOM 1692 O O . LEU A 1 220 ? 23.376 1.944 -18.465 1.00 93.31 220 LEU A O 1
ATOM 1696 N N . ALA A 1 221 ? 21.649 2.148 -19.899 1.00 93.69 221 ALA A N 1
ATOM 1697 C CA . ALA A 1 221 ? 20.912 3.120 -19.099 1.00 93.69 221 ALA A CA 1
ATOM 1698 C C . ALA A 1 221 ? 20.528 2.531 -17.732 1.00 93.69 221 ALA A C 1
ATOM 1700 O O . ALA A 1 221 ? 20.904 3.103 -16.714 1.00 93.69 221 ALA A O 1
ATOM 1701 N N . ALA A 1 222 ? 19.891 1.355 -17.684 1.00 94.00 222 ALA A N 1
ATOM 1702 C CA . ALA A 1 222 ? 19.546 0.688 -16.422 1.00 94.00 222 ALA A CA 1
ATOM 1703 C C . ALA A 1 222 ? 20.772 0.484 -15.517 1.00 94.00 222 ALA A C 1
ATOM 1705 O O . ALA A 1 222 ? 20.773 0.916 -14.363 1.00 94.00 222 ALA A O 1
ATOM 1706 N N . THR A 1 223 ? 21.863 -0.045 -16.081 1.00 93.38 223 THR A N 1
ATOM 1707 C CA . THR A 1 223 ? 23.118 -0.272 -15.348 1.00 93.38 223 THR A CA 1
ATOM 1708 C C . THR A 1 223 ? 23.703 1.031 -14.797 1.00 93.38 223 THR A C 1
ATOM 1710 O O . THR A 1 223 ? 24.200 1.055 -13.674 1.00 93.38 223 THR A O 1
ATOM 1713 N N . SER A 1 224 ? 23.628 2.134 -15.553 1.00 94.62 224 SER A N 1
ATOM 1714 C CA . SER A 1 224 ? 24.152 3.435 -15.107 1.00 94.62 224 SER A CA 1
ATOM 1715 C C . SER A 1 224 ? 23.419 4.008 -13.887 1.00 94.62 224 SER A C 1
ATOM 1717 O O . SER A 1 224 ? 24.018 4.758 -13.121 1.00 94.62 224 SER A O 1
ATOM 1719 N N . TYR A 1 225 ? 22.163 3.602 -13.677 1.00 92.44 225 TYR A N 1
ATOM 1720 C CA . TYR A 1 225 ? 21.356 3.930 -12.499 1.00 92.44 225 TYR A CA 1
ATOM 1721 C C . TYR A 1 225 ? 21.421 2.855 -11.398 1.00 92.44 225 TYR A C 1
ATOM 1723 O O . TYR A 1 225 ? 20.735 2.981 -10.388 1.00 92.44 225 TYR A O 1
ATOM 1731 N N . GLY A 1 226 ? 22.226 1.797 -11.567 1.00 93.75 226 GLY A N 1
ATOM 1732 C CA . GLY A 1 226 ? 22.292 0.678 -10.619 1.00 93.75 226 GLY A CA 1
ATOM 1733 C C . GLY A 1 226 ? 21.022 -0.179 -10.582 1.00 93.75 226 GLY A C 1
ATOM 1734 O O . GLY A 1 226 ? 20.747 -0.818 -9.570 1.00 93.75 226 GLY A O 1
ATOM 1735 N N . LEU A 1 227 ? 20.240 -0.169 -11.663 1.00 95.00 227 LEU A N 1
ATOM 1736 C CA . LEU A 1 227 ? 19.004 -0.932 -11.815 1.00 95.00 227 LEU A CA 1
ATOM 1737 C C . LEU A 1 227 ? 19.226 -2.145 -12.721 1.00 95.00 227 LEU A C 1
ATOM 1739 O O . LEU A 1 227 ? 20.089 -2.137 -13.602 1.00 95.00 227 LEU A O 1
ATOM 1743 N N . ASP A 1 228 ? 18.386 -3.161 -12.552 1.00 94.44 228 ASP A N 1
ATOM 1744 C CA . ASP A 1 228 ? 18.352 -4.305 -13.455 1.00 94.44 228 ASP A CA 1
ATOM 1745 C C . ASP A 1 228 ? 17.554 -3.963 -14.722 1.00 94.44 228 ASP A C 1
ATOM 1747 O O . ASP A 1 228 ? 16.675 -3.094 -14.727 1.00 94.44 228 ASP A O 1
ATOM 1751 N N . VAL A 1 229 ? 17.829 -4.679 -15.814 1.00 93.06 229 VAL A N 1
ATOM 1752 C CA . VAL A 1 229 ? 17.014 -4.587 -17.032 1.00 93.06 229 VAL A CA 1
ATOM 1753 C C . VAL A 1 229 ? 15.750 -5.437 -16.850 1.00 93.06 229 VAL A C 1
ATOM 1755 O O . VAL A 1 229 ? 15.879 -6.625 -16.544 1.00 93.06 229 VAL A O 1
ATOM 1758 N N . PRO A 1 230 ? 14.538 -4.896 -17.063 1.00 94.31 230 PRO A 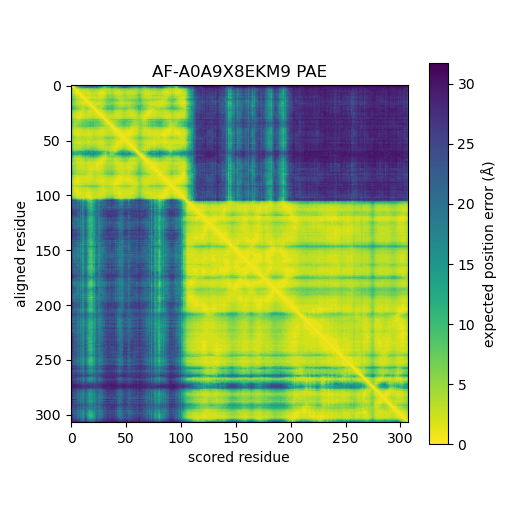N 1
ATOM 1759 C CA . PRO A 1 230 ? 13.301 -5.634 -16.798 1.00 94.31 230 PRO A CA 1
ATOM 1760 C C . PRO A 1 230 ? 13.126 -6.856 -17.697 1.00 94.31 230 PRO A C 1
ATOM 1762 O O . PRO A 1 230 ? 13.395 -6.813 -18.895 1.00 94.31 230 PRO A O 1
ATOM 1765 N N . THR A 1 231 ? 12.650 -7.955 -17.129 1.00 92.38 231 THR A N 1
ATOM 1766 C CA . THR A 1 231 ? 12.381 -9.211 -17.838 1.00 92.38 231 THR A CA 1
ATOM 1767 C C . THR A 1 231 ? 10.946 -9.277 -18.380 1.00 92.38 231 THR A C 1
ATOM 1769 O O . THR A 1 231 ? 10.094 -8.448 -18.054 1.00 92.38 231 THR A O 1
ATOM 1772 N N . ALA A 1 232 ? 10.635 -10.302 -19.180 1.00 91.69 232 ALA A N 1
ATOM 1773 C CA . ALA A 1 232 ? 9.256 -10.581 -19.599 1.00 91.69 232 ALA A CA 1
ATOM 1774 C C . ALA A 1 232 ? 8.308 -10.859 -18.423 1.00 91.69 232 ALA A C 1
ATOM 1776 O O . ALA A 1 232 ? 7.143 -10.455 -18.462 1.00 91.69 232 ALA A O 1
ATOM 1777 N N . ASP A 1 233 ? 8.810 -11.491 -17.362 1.00 91.56 233 ASP A N 1
ATOM 1778 C CA . ASP A 1 233 ? 8.037 -11.743 -16.148 1.00 91.56 233 ASP A CA 1
ATOM 1779 C C . ASP A 1 233 ? 7.755 -10.442 -15.390 1.00 91.56 233 ASP A C 1
ATOM 1781 O O . ASP A 1 233 ? 6.642 -10.247 -14.900 1.00 91.56 233 ASP A O 1
ATOM 1785 N N . ASP A 1 234 ? 8.728 -9.528 -15.331 1.00 94.44 234 ASP A N 1
ATOM 1786 C CA . ASP A 1 234 ? 8.540 -8.206 -14.726 1.00 94.44 234 ASP A CA 1
ATOM 1787 C C . ASP A 1 234 ? 7.463 -7.417 -15.465 1.00 94.44 234 ASP A C 1
ATOM 1789 O O . ASP A 1 234 ? 6.545 -6.883 -14.841 1.00 94.44 234 ASP A O 1
ATOM 1793 N N . PHE A 1 235 ? 7.520 -7.407 -16.799 1.00 94.94 235 PHE A N 1
ATOM 1794 C CA . PHE A 1 235 ? 6.492 -6.764 -17.606 1.00 94.94 235 PHE A CA 1
ATOM 1795 C C . PHE A 1 235 ? 5.125 -7.407 -17.441 1.00 94.94 235 PHE A C 1
ATOM 1797 O O . PHE A 1 235 ? 4.147 -6.693 -17.263 1.00 94.94 235 PHE A O 1
ATOM 1804 N N . SER A 1 236 ? 5.041 -8.735 -17.430 1.00 93.12 236 SER A N 1
ATOM 1805 C CA . SER A 1 236 ? 3.763 -9.432 -17.254 1.00 93.12 236 SER A CA 1
ATOM 1806 C C . SER A 1 236 ? 3.116 -9.094 -15.906 1.00 93.12 236 SER A C 1
ATOM 1808 O O . SER A 1 236 ? 1.905 -8.890 -15.822 1.00 93.12 236 SER A O 1
ATOM 1810 N N . ARG A 1 237 ? 3.923 -8.977 -14.843 1.00 92.44 237 ARG A N 1
ATOM 1811 C CA . ARG A 1 237 ? 3.458 -8.559 -13.511 1.00 92.44 237 ARG A CA 1
ATOM 1812 C C . ARG A 1 237 ? 3.033 -7.098 -13.488 1.00 92.44 237 ARG A C 1
ATOM 1814 O O . ARG A 1 237 ? 1.979 -6.786 -12.940 1.00 92.44 237 ARG A O 1
ATOM 1821 N N . PHE A 1 238 ? 3.824 -6.219 -14.094 1.00 95.88 238 PHE A N 1
ATOM 1822 C CA . PHE A 1 238 ? 3.479 -4.810 -14.233 1.00 95.88 238 PHE A CA 1
ATOM 1823 C C . PHE A 1 238 ? 2.153 -4.635 -14.991 1.00 95.88 238 PHE A C 1
ATOM 1825 O O . PHE A 1 238 ? 1.240 -3.987 -14.484 1.00 95.88 238 PHE A O 1
ATOM 1832 N N . SER A 1 239 ? 1.993 -5.302 -16.137 1.00 93.19 239 SER A N 1
ATOM 1833 C CA . SER A 1 239 ? 0.755 -5.299 -16.920 1.00 93.19 239 SER A CA 1
ATOM 1834 C C . SER A 1 239 ? -0.450 -5.776 -16.109 1.00 93.19 239 SER A C 1
ATOM 1836 O O . SER A 1 239 ? -1.530 -5.205 -16.227 1.00 93.19 239 SER A O 1
ATOM 1838 N N . ALA A 1 240 ? -0.285 -6.789 -15.253 1.00 93.31 240 ALA A N 1
ATOM 1839 C CA . ALA A 1 240 ? -1.367 -7.271 -14.397 1.00 93.31 240 ALA A CA 1
ATOM 1840 C C . ALA A 1 240 ? -1.805 -6.226 -13.355 1.00 93.31 240 ALA A C 1
ATOM 1842 O O . ALA A 1 240 ? -3.000 -6.045 -13.134 1.00 93.31 240 ALA A O 1
ATOM 1843 N N . VAL A 1 241 ? -0.853 -5.514 -12.743 1.00 94.06 241 VAL A N 1
ATOM 1844 C CA . VAL A 1 241 ? -1.125 -4.478 -11.730 1.00 94.06 241 VAL A CA 1
ATOM 1845 C C . VAL A 1 241 ? -1.739 -3.212 -12.352 1.00 94.06 241 VAL A C 1
ATOM 1847 O O . VAL A 1 241 ? -2.559 -2.555 -11.719 1.00 94.06 241 VAL A O 1
ATOM 1850 N N . TYR A 1 242 ? -1.407 -2.891 -13.606 1.00 95.31 242 TYR A N 1
ATOM 1851 C CA . TYR A 1 242 ? -1.919 -1.714 -14.328 1.00 95.31 242 TYR A CA 1
ATOM 1852 C C . TYR A 1 242 ? -3.035 -2.043 -15.332 1.00 95.31 242 TYR A C 1
ATOM 1854 O O . TYR A 1 242 ? -3.396 -1.200 -16.153 1.00 95.31 242 TYR A O 1
ATOM 1862 N N . ALA A 1 243 ? -3.627 -3.238 -15.261 1.00 93.62 243 ALA A N 1
ATOM 1863 C CA . ALA A 1 243 ? -4.615 -3.712 -16.232 1.00 93.62 243 ALA A CA 1
ATOM 1864 C C . ALA A 1 243 ? -5.848 -2.798 -16.365 1.00 93.62 243 ALA A C 1
ATOM 1866 O O . ALA A 1 243 ? -6.438 -2.717 -17.441 1.00 93.62 243 ALA A O 1
ATOM 1867 N N . ALA A 1 244 ? -6.218 -2.070 -15.306 1.00 92.44 244 ALA A N 1
ATOM 1868 C CA . ALA A 1 244 ? -7.308 -1.092 -15.337 1.00 92.44 244 ALA A CA 1
ATOM 1869 C C . ALA A 1 244 ? -7.027 0.116 -16.260 1.00 92.44 244 ALA A C 1
ATOM 1871 O O . ALA A 1 244 ? -7.963 0.776 -16.700 1.00 92.44 244 ALA A O 1
ATOM 1872 N N . ALA A 1 245 ? -5.760 0.381 -16.597 1.00 89.81 245 ALA A N 1
ATOM 1873 C CA . ALA A 1 245 ? -5.334 1.411 -17.548 1.00 89.81 245 ALA A CA 1
ATOM 1874 C C . ALA A 1 245 ? -4.899 0.832 -18.907 1.00 89.81 245 ALA A C 1
ATOM 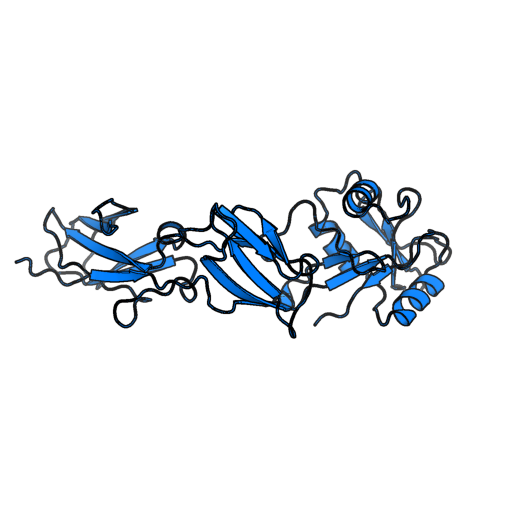1876 O O . ALA A 1 245 ? -4.249 1.524 -19.683 1.00 89.81 245 ALA A O 1
ATOM 1877 N N . LYS A 1 246 ? -5.239 -0.426 -19.221 1.00 86.06 246 LYS A N 1
ATOM 1878 C CA . LYS A 1 246 ? -4.778 -1.114 -20.442 1.00 86.06 246 LYS A CA 1
ATOM 1879 C C . LYS A 1 246 ? -5.096 -0.389 -21.756 1.00 86.06 246 LYS A C 1
ATOM 1881 O O . LYS A 1 246 ? -4.378 -0.596 -22.723 1.00 86.06 246 LYS A O 1
ATOM 1886 N N . ASP A 1 247 ? -6.168 0.405 -21.791 1.00 86.06 247 ASP A N 1
ATOM 1887 C CA . ASP A 1 247 ? -6.635 1.068 -23.013 1.00 86.06 247 ASP A CA 1
ATOM 1888 C C . ASP A 1 247 ? -5.861 2.374 -23.292 1.00 86.06 247 ASP A C 1
ATOM 1890 O O . ASP A 1 247 ? -5.885 2.868 -24.417 1.00 86.06 247 ASP A O 1
ATOM 1894 N N . ASP A 1 248 ? -5.174 2.928 -22.282 1.00 88.69 248 ASP A N 1
ATOM 1895 C CA . ASP A 1 248 ? -4.313 4.112 -22.398 1.00 88.69 248 ASP A CA 1
ATOM 1896 C C . ASP A 1 248 ? -3.317 4.195 -21.224 1.00 88.69 248 ASP A C 1
ATOM 1898 O O . ASP A 1 248 ? -3.401 5.067 -20.350 1.00 88.69 248 ASP A O 1
ATOM 1902 N N . LEU A 1 249 ? -2.359 3.262 -21.163 1.00 91.00 249 LEU A N 1
ATOM 1903 C CA . LEU A 1 249 ? -1.383 3.264 -20.071 1.00 91.00 249 LEU A CA 1
ATOM 1904 C C . LEU A 1 249 ? -0.500 4.516 -20.135 1.00 91.00 249 LEU A C 1
ATOM 1906 O O . LEU A 1 249 ? -0.223 5.129 -19.106 1.00 91.00 249 LEU A O 1
ATOM 1910 N N . ALA A 1 250 ? -0.047 4.898 -21.330 1.00 90.19 250 ALA A N 1
ATOM 1911 C CA . ALA A 1 250 ? 0.826 6.053 -21.515 1.00 90.19 250 ALA A CA 1
ATOM 1912 C C . ALA A 1 250 ? 0.161 7.352 -21.029 1.00 90.19 250 ALA A C 1
ATOM 1914 O O . ALA A 1 250 ? 0.771 8.101 -20.257 1.00 90.19 250 ALA A O 1
ATOM 1915 N N . GLY A 1 251 ? -1.095 7.594 -21.418 1.00 90.44 251 GLY A N 1
ATOM 1916 C CA . GLY A 1 251 ? -1.871 8.738 -20.952 1.00 90.44 251 GLY A CA 1
ATOM 1917 C C . GLY A 1 251 ? -2.157 8.674 -19.455 1.00 90.44 251 GLY A C 1
ATOM 1918 O O . GLY A 1 251 ? -1.989 9.684 -18.767 1.00 90.44 251 GLY A O 1
ATOM 1919 N N . TYR A 1 252 ? -2.474 7.491 -18.914 1.00 92.50 252 TYR A N 1
ATOM 1920 C CA . TYR A 1 252 ? -2.638 7.305 -17.471 1.00 92.50 252 TYR A CA 1
ATOM 1921 C C . TYR A 1 252 ? -1.367 7.677 -16.694 1.00 92.50 252 TYR A C 1
ATOM 1923 O O . TYR A 1 252 ? -1.424 8.488 -15.768 1.00 92.50 252 TYR A O 1
ATOM 1931 N N . LEU A 1 253 ? -0.208 7.134 -17.081 1.00 92.25 253 LEU A N 1
ATOM 1932 C CA . LEU A 1 253 ? 1.066 7.409 -16.414 1.00 92.25 253 LEU A CA 1
ATOM 1933 C C . LEU A 1 253 ? 1.408 8.904 -16.469 1.00 92.25 253 LEU A C 1
ATOM 1935 O O . LEU A 1 253 ? 1.801 9.469 -15.448 1.00 92.25 253 LEU A O 1
ATOM 1939 N N . LYS A 1 254 ? 1.193 9.555 -17.619 1.00 89.56 254 LYS A N 1
ATOM 1940 C CA . LYS A 1 254 ? 1.392 11.002 -17.805 1.00 89.56 254 LYS A CA 1
ATOM 1941 C C . LYS A 1 254 ? 0.445 11.845 -16.948 1.00 89.56 254 LYS A C 1
ATOM 1943 O O . LYS A 1 254 ? 0.862 12.865 -16.406 1.00 89.56 254 LYS A O 1
ATOM 1948 N N . ALA A 1 255 ? -0.803 11.415 -16.771 1.00 90.75 255 ALA A N 1
ATOM 1949 C CA . ALA A 1 255 ? -1.754 12.086 -15.886 1.00 90.75 255 ALA A CA 1
ATOM 1950 C C . ALA A 1 255 ? -1.332 12.012 -14.407 1.00 90.75 255 ALA A C 1
ATOM 1952 O O . ALA A 1 255 ? -1.608 12.941 -13.651 1.00 90.75 255 ALA A O 1
ATOM 1953 N N . GLN A 1 256 ? -0.635 10.943 -14.001 1.00 90.00 256 GLN A N 1
ATOM 1954 C CA . GLN A 1 256 ? -0.071 10.833 -12.650 1.00 90.00 256 GLN A CA 1
ATOM 1955 C C . GLN A 1 256 ? 1.193 11.681 -12.462 1.00 90.00 256 GLN A C 1
ATOM 1957 O O . GLN A 1 256 ? 1.475 12.105 -11.344 1.00 90.00 256 GLN A O 1
ATOM 1962 N N . ASN A 1 257 ? 1.951 11.928 -13.536 1.00 86.56 257 ASN A N 1
ATOM 1963 C CA . ASN A 1 257 ? 3.234 12.624 -13.495 1.00 86.56 257 ASN A CA 1
ATOM 1964 C C . ASN A 1 257 ? 3.412 13.545 -14.712 1.00 86.56 257 ASN A C 1
ATOM 1966 O O . ASN A 1 257 ? 3.876 13.120 -15.770 1.00 86.56 257 ASN A O 1
ATOM 1970 N N . LEU A 1 258 ? 3.122 14.840 -14.530 1.00 73.88 258 LEU A N 1
ATOM 1971 C CA . LEU A 1 258 ? 3.180 15.868 -15.586 1.00 73.88 258 LEU A CA 1
ATOM 1972 C C . LEU A 1 258 ? 4.569 16.049 -16.229 1.00 73.88 258 LEU A C 1
ATOM 1974 O O . LEU A 1 258 ? 4.674 16.674 -17.280 1.00 73.88 258 LEU A O 1
ATOM 1978 N N . GLY A 1 259 ? 5.628 15.525 -15.605 1.00 74.31 259 GLY A N 1
ATOM 1979 C CA . GLY A 1 259 ? 6.991 15.549 -16.136 1.00 74.31 259 GLY A CA 1
ATOM 1980 C C . GLY A 1 259 ? 7.304 14.447 -17.153 1.00 74.31 259 GLY A C 1
ATOM 1981 O O . GLY A 1 259 ? 8.412 14.429 -17.673 1.00 74.31 259 GLY A O 1
ATOM 1982 N N . LEU A 1 260 ? 6.381 13.520 -17.430 1.00 85.50 260 LEU A N 1
ATOM 1983 C CA . LEU A 1 260 ? 6.622 12.428 -18.375 1.00 85.50 260 LEU A CA 1
ATOM 1984 C C . LEU A 1 260 ? 6.505 12.884 -19.841 1.00 85.50 260 LEU A C 1
ATOM 1986 O O . LEU A 1 260 ? 5.631 13.699 -20.166 1.00 85.50 260 LEU A O 1
ATOM 1990 N N . PRO A 1 261 ? 7.347 12.341 -20.746 1.00 85.38 261 PRO A N 1
ATOM 1991 C CA . PRO A 1 261 ? 7.191 12.560 -22.179 1.00 85.38 261 PRO A CA 1
ATOM 1992 C C . PRO A 1 261 ? 5.872 11.958 -22.679 1.00 85.38 261 PRO A C 1
ATOM 1994 O O . PRO A 1 261 ? 5.207 11.180 -21.991 1.00 85.38 261 PRO A O 1
ATOM 1997 N N . ASP A 1 262 ? 5.485 12.303 -23.905 1.00 83.75 262 ASP A N 1
ATOM 1998 C CA . ASP A 1 262 ? 4.459 11.526 -24.589 1.00 83.75 262 ASP A CA 1
ATOM 1999 C C . ASP A 1 262 ? 5.025 10.140 -24.917 1.00 83.75 262 ASP A C 1
ATOM 2001 O O . ASP A 1 262 ? 5.997 10.047 -25.662 1.00 83.75 262 ASP A O 1
ATOM 2005 N N . MET A 1 263 ? 4.467 9.092 -24.305 1.00 86.12 263 MET A N 1
ATOM 2006 C CA . MET A 1 263 ? 4.921 7.703 -24.454 1.00 86.12 263 MET A CA 1
ATOM 2007 C C . MET A 1 263 ? 4.051 6.893 -25.425 1.00 86.12 263 MET A C 1
ATOM 2009 O O . MET A 1 263 ? 4.145 5.672 -25.467 1.00 86.12 263 MET A O 1
ATOM 2013 N N . THR A 1 264 ? 3.178 7.539 -26.200 1.00 73.75 264 THR A N 1
ATOM 2014 C CA . THR A 1 264 ? 2.218 6.837 -27.071 1.00 73.75 264 THR A CA 1
ATOM 2015 C C . THR A 1 264 ? 2.845 6.238 -28.338 1.00 73.75 264 THR A C 1
ATOM 2017 O O . THR A 1 264 ? 2.249 5.357 -28.953 1.00 73.75 264 THR A O 1
ATOM 2020 N N . GLU A 1 265 ? 4.055 6.660 -28.725 1.00 68.38 265 GLU A N 1
ATOM 2021 C CA . GLU A 1 265 ? 4.666 6.276 -30.009 1.00 68.38 265 GLU A CA 1
ATOM 2022 C C . GLU A 1 265 ? 5.452 4.949 -29.972 1.00 68.38 265 GLU A C 1
ATOM 2024 O O . GLU A 1 265 ? 5.607 4.307 -31.018 1.00 68.38 265 GLU A O 1
ATOM 2029 N N . LYS A 1 266 ? 5.936 4.510 -28.795 1.00 80.25 266 LYS A N 1
ATOM 2030 C CA . LYS A 1 266 ? 6.675 3.245 -28.591 1.00 80.25 266 LYS A CA 1
ATOM 2031 C C . LYS A 1 266 ? 6.543 2.705 -27.168 1.00 80.25 266 LYS A C 1
ATOM 2033 O O . LYS A 1 266 ? 6.266 3.426 -26.224 1.00 80.25 266 LYS A O 1
ATOM 2038 N N . GLY A 1 267 ? 6.828 1.421 -27.026 1.00 88.38 267 GLY A N 1
ATOM 2039 C CA . GLY A 1 267 ? 6.800 0.665 -25.788 1.00 88.38 267 GLY A CA 1
ATOM 2040 C C . GLY A 1 267 ? 8.114 0.649 -25.017 1.00 88.38 267 GLY A C 1
ATOM 2041 O O . GLY A 1 267 ? 9.121 1.236 -25.426 1.00 88.38 267 GLY A O 1
ATOM 2042 N N . PHE A 1 268 ? 8.092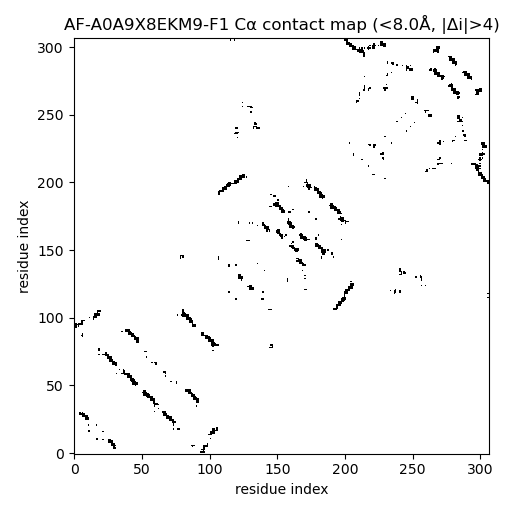 -0.037 -23.881 1.00 91.56 268 PHE A N 1
ATOM 2043 C CA . PHE A 1 268 ? 9.235 -0.173 -22.989 1.00 91.56 268 PHE A CA 1
ATOM 2044 C C . PHE A 1 268 ? 10.123 -1.349 -23.386 1.00 91.56 268 PHE A C 1
ATOM 2046 O O . PHE A 1 268 ? 9.627 -2.433 -23.697 1.00 91.56 268 PHE A O 1
ATOM 2053 N N . LEU A 1 269 ? 11.441 -1.146 -23.336 1.00 90.25 269 LEU A N 1
ATOM 2054 C CA . LEU A 1 269 ? 12.430 -2.182 -23.628 1.00 90.25 269 LEU A CA 1
ATOM 2055 C C . LEU A 1 269 ? 12.910 -2.894 -22.364 1.00 90.25 269 LEU A C 1
ATOM 2057 O O . LEU A 1 269 ? 13.189 -2.265 -21.348 1.00 90.25 269 LEU A O 1
ATOM 2061 N N . GLY A 1 270 ? 13.047 -4.212 -22.466 1.00 88.75 270 GLY A N 1
ATOM 2062 C CA . GLY A 1 270 ? 13.560 -5.081 -21.415 1.00 88.75 270 GLY A CA 1
ATOM 2063 C C . GLY A 1 270 ? 14.770 -5.904 -21.852 1.00 88.75 270 GLY A C 1
ATOM 2064 O O . GLY A 1 270 ? 15.459 -5.597 -22.826 1.00 88.75 270 GLY A O 1
ATOM 2065 N N . VAL A 1 271 ? 15.030 -6.969 -21.099 1.00 84.94 271 VAL A N 1
ATOM 2066 C CA . VAL A 1 271 ? 16.197 -7.834 -21.245 1.00 84.94 271 VAL A CA 1
ATOM 2067 C C . VAL A 1 271 ? 16.176 -8.575 -22.580 1.00 84.94 271 VAL A C 1
ATOM 2069 O O . VAL A 1 271 ? 15.117 -8.884 -23.137 1.00 84.94 271 VAL A O 1
ATOM 2072 N N . VAL A 1 272 ? 17.369 -8.897 -23.065 1.00 79.50 272 VAL A N 1
ATOM 2073 C CA . VAL A 1 272 ? 17.582 -9.820 -24.179 1.00 79.50 272 VAL A CA 1
ATOM 2074 C C . VAL A 1 272 ? 17.399 -11.252 -23.675 1.00 79.50 272 VAL A C 1
ATOM 2076 O O . VAL A 1 272 ? 18.133 -11.678 -22.786 1.00 79.50 272 VAL A O 1
ATOM 2079 N N . THR A 1 273 ? 16.397 -11.974 -24.186 1.00 69.62 273 THR A N 1
ATOM 2080 C CA . THR A 1 273 ? 15.914 -13.233 -23.578 1.00 69.62 273 THR A CA 1
ATOM 2081 C C . THR A 1 273 ? 16.192 -14.496 -24.387 1.00 69.62 273 THR A C 1
ATOM 2083 O O . THR A 1 273 ? 16.090 -15.586 -23.826 1.00 69.62 273 THR A O 1
ATOM 2086 N N . ASP A 1 274 ? 16.550 -14.398 -25.670 1.00 64.06 274 ASP A N 1
ATOM 2087 C CA . ASP A 1 274 ? 16.739 -15.572 -26.529 1.00 64.06 274 ASP A CA 1
ATOM 2088 C C . ASP A 1 274 ? 18.154 -15.695 -27.121 1.00 64.06 274 ASP A C 1
ATOM 2090 O O . ASP A 1 274 ? 18.968 -14.769 -27.103 1.00 64.06 274 ASP A O 1
ATOM 2094 N N . THR A 1 275 ? 18.460 -16.879 -27.658 1.00 60.44 275 THR A N 1
ATOM 2095 C CA . THR A 1 275 ? 19.743 -17.185 -28.312 1.00 60.44 275 THR A CA 1
ATOM 2096 C C . THR A 1 275 ? 19.958 -16.416 -29.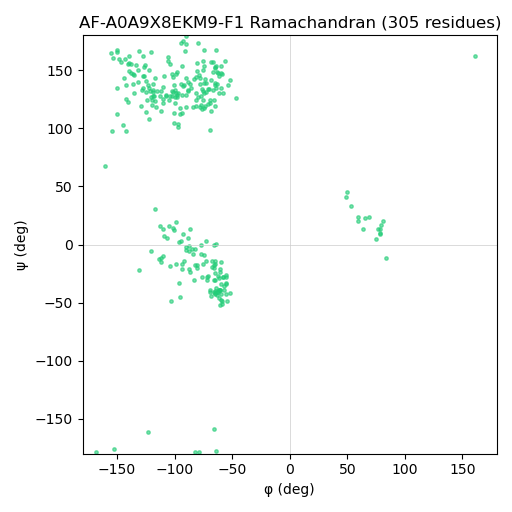619 1.00 60.44 275 THR A C 1
ATOM 2098 O O . THR A 1 275 ? 21.086 -16.373 -30.111 1.00 60.44 275 THR A O 1
ATOM 2101 N N . SER A 1 276 ? 18.908 -15.801 -30.173 1.00 66.94 276 SER A N 1
ATOM 2102 C CA . SER A 1 276 ? 18.969 -14.889 -31.323 1.00 66.94 276 SER A CA 1
ATOM 2103 C C . SER A 1 276 ? 19.235 -13.429 -30.942 1.00 66.94 276 SER A C 1
ATOM 2105 O O . SER A 1 276 ? 19.457 -12.608 -31.831 1.00 66.94 276 SER A O 1
ATOM 2107 N N . GLY A 1 277 ? 19.271 -13.099 -29.648 1.00 73.00 277 GLY A N 1
ATOM 2108 C CA . GLY A 1 277 ? 19.521 -11.748 -29.160 1.00 73.00 277 GLY A CA 1
ATOM 2109 C C . GLY A 1 277 ? 18.296 -10.826 -29.175 1.00 73.00 277 GLY A C 1
ATOM 2110 O O . GLY A 1 277 ? 18.469 -9.606 -29.152 1.00 73.00 277 GLY A O 1
ATOM 2111 N N . SER A 1 278 ? 17.073 -11.364 -29.212 1.00 85.19 278 SER A N 1
ATOM 2112 C CA . SER A 1 278 ? 15.842 -10.566 -29.232 1.00 85.19 278 SER A CA 1
ATOM 2113 C C . SER A 1 278 ? 15.510 -10.006 -27.841 1.00 85.19 278 SER A C 1
ATOM 2115 O O . SER A 1 278 ? 15.444 -10.766 -26.866 1.00 85.19 278 SER A O 1
ATOM 2117 N N . PRO A 1 279 ? 15.284 -8.688 -27.710 1.00 89.00 279 PRO A N 1
ATOM 2118 C CA . PRO A 1 279 ? 14.806 -8.094 -26.471 1.00 89.00 279 PRO A CA 1
ATOM 2119 C C . PRO A 1 279 ? 13.326 -8.345 -26.220 1.00 89.00 279 PRO A C 1
ATOM 2121 O O . PRO A 1 279 ? 12.531 -8.554 -27.136 1.00 89.00 279 PRO A O 1
ATOM 2124 N N . THR A 1 280 ? 12.950 -8.241 -24.952 1.00 91.00 280 THR A N 1
ATOM 2125 C CA . THR A 1 280 ? 11.545 -8.159 -24.558 1.00 91.00 280 THR A CA 1
ATOM 2126 C C . THR A 1 280 ? 11.038 -6.732 -24.717 1.00 91.00 280 THR A C 1
ATOM 2128 O O . THR A 1 280 ? 11.762 -5.774 -24.447 1.00 91.00 280 THR A O 1
ATOM 2131 N N . TYR A 1 281 ? 9.783 -6.592 -25.124 1.00 91.38 281 TYR A N 1
ATOM 2132 C CA . TYR A 1 281 ? 9.122 -5.315 -25.318 1.00 91.38 281 TYR A CA 1
ATOM 2133 C C . TYR A 1 281 ? 7.715 -5.341 -24.726 1.00 91.38 281 TYR A C 1
ATOM 2135 O O . TYR A 1 281 ? 6.938 -6.258 -25.005 1.00 91.38 281 TYR A O 1
ATOM 2143 N N . LEU A 1 282 ? 7.395 -4.330 -23.918 1.00 93.19 282 LEU A N 1
ATOM 2144 C CA . LEU A 1 282 ? 6.042 -4.067 -23.440 1.00 93.19 282 LEU A CA 1
ATOM 2145 C C . LEU A 1 282 ? 5.435 -2.937 -24.263 1.00 93.19 282 LEU A C 1
ATOM 2147 O O . LEU A 1 282 ? 5.862 -1.787 -24.172 1.00 93.19 282 LEU A O 1
ATOM 2151 N N . ASP A 1 283 ? 4.414 -3.265 -25.040 1.00 89.69 283 ASP A N 1
ATOM 2152 C CA . ASP A 1 283 ? 3.660 -2.288 -25.808 1.00 89.69 283 ASP A CA 1
ATOM 2153 C C . ASP A 1 283 ? 2.718 -1.492 -24.887 1.00 89.69 283 ASP A C 1
ATOM 2155 O O . ASP A 1 283 ? 1.911 -2.077 -24.170 1.00 89.69 283 ASP A O 1
ATOM 2159 N N . LEU A 1 284 ? 2.814 -0.160 -24.883 1.00 88.00 284 LEU A N 1
ATOM 2160 C CA . LEU A 1 284 ? 2.031 0.691 -23.972 1.00 88.00 284 LEU A CA 1
ATOM 2161 C C . LEU A 1 284 ? 0.599 0.946 -24.434 1.00 88.00 284 LEU A C 1
ATOM 2163 O O . LEU A 1 284 ? -0.222 1.365 -23.622 1.00 88.00 284 LEU A O 1
ATOM 2167 N N . ALA A 1 285 ? 0.301 0.708 -25.711 1.00 83.44 285 ALA A N 1
ATOM 2168 C CA . ALA A 1 285 ? -1.043 0.862 -26.251 1.00 83.44 285 ALA A CA 1
ATOM 2169 C C . ALA A 1 285 ? -1.897 -0.387 -25.998 1.00 83.44 285 ALA A C 1
ATOM 2171 O O . ALA A 1 285 ? -3.113 -0.297 -25.875 1.00 83.44 285 ALA A O 1
ATOM 2172 N N . THR A 1 286 ? -1.267 -1.562 -25.940 1.00 84.44 286 THR A N 1
ATOM 2173 C CA . THR A 1 286 ? -1.960 -2.853 -25.792 1.00 84.44 286 THR A CA 1
ATOM 2174 C C . THR A 1 286 ? -1.672 -3.557 -24.469 1.00 84.44 286 THR A C 1
ATOM 2176 O O . THR A 1 286 ? -2.347 -4.532 -24.132 1.00 84.44 286 THR A O 1
ATOM 2179 N N . LEU A 1 287 ? -0.665 -3.088 -23.728 1.00 88.25 287 LEU A N 1
ATOM 2180 C CA . LEU A 1 287 ? -0.150 -3.694 -22.501 1.00 88.25 287 LEU A CA 1
ATOM 2181 C C . LEU A 1 287 ? 0.374 -5.132 -22.687 1.00 88.25 287 LEU A C 1
ATOM 2183 O O . LEU A 1 287 ? 0.491 -5.895 -21.721 1.00 88.25 287 LEU A O 1
ATOM 2187 N N . GLN A 1 288 ? 0.692 -5.511 -23.930 1.00 89.25 288 GLN A N 1
ATOM 2188 C CA . GLN A 1 288 ? 1.162 -6.845 -24.288 1.00 89.25 288 GLN A CA 1
ATOM 2189 C C . GLN A 1 288 ? 2.685 -6.944 -24.258 1.00 89.25 288 GLN A C 1
ATOM 2191 O O . GLN A 1 288 ? 3.404 -6.078 -24.759 1.00 89.25 288 GLN A O 1
ATOM 2196 N N . VAL A 1 289 ? 3.165 -8.056 -23.705 1.00 91.12 289 VAL A N 1
ATOM 2197 C CA . VAL A 1 289 ? 4.581 -8.424 -23.700 1.00 91.12 289 VAL A CA 1
ATOM 2198 C C . VAL A 1 289 ? 4.880 -9.247 -24.947 1.00 91.12 289 VAL A C 1
ATOM 2200 O O . VAL A 1 289 ? 4.191 -10.226 -25.232 1.00 91.12 289 VAL A O 1
ATOM 2203 N N . SER A 1 290 ? 5.910 -8.862 -25.694 1.00 89.56 290 SER A N 1
ATOM 2204 C CA . SER A 1 290 ? 6.320 -9.542 -26.923 1.00 89.56 290 SER A CA 1
ATOM 2205 C C . SER A 1 290 ? 7.840 -9.568 -27.076 1.00 89.56 290 SER A C 1
ATOM 2207 O O . SER A 1 290 ? 8.560 -8.779 -26.463 1.00 89.56 290 SER A O 1
ATOM 2209 N N . SER A 1 291 ? 8.338 -10.488 -27.901 1.00 87.62 291 SER A N 1
ATOM 2210 C CA . SER A 1 291 ? 9.710 -10.434 -28.404 1.00 87.62 291 SER A CA 1
ATOM 2211 C C . SER A 1 291 ? 9.811 -9.352 -29.475 1.00 87.62 291 SER A C 1
ATOM 2213 O O . SER A 1 291 ? 9.023 -9.344 -30.424 1.00 87.62 291 SER A O 1
ATOM 2215 N N . ALA A 1 292 ? 10.801 -8.482 -29.365 1.00 82.75 292 ALA A N 1
ATOM 2216 C CA . ALA A 1 292 ? 11.082 -7.445 -30.341 1.00 82.75 292 ALA A CA 1
ATOM 2217 C C . ALA A 1 292 ? 12.319 -7.779 -31.185 1.00 82.75 292 ALA A C 1
ATOM 2219 O O . ALA A 1 292 ? 13.187 -8.542 -30.774 1.00 82.75 292 ALA A O 1
ATOM 2220 N N . SER A 1 293 ? 12.428 -7.174 -32.372 1.00 85.56 293 SER A N 1
ATOM 2221 C CA . SER A 1 293 ? 13.676 -7.209 -33.148 1.00 85.56 293 SER A CA 1
ATOM 2222 C C . SER A 1 293 ? 14.828 -6.597 -32.331 1.00 85.56 293 SER A C 1
ATOM 2224 O O . SER A 1 293 ? 14.596 -5.608 -31.633 1.00 85.56 293 SER A O 1
ATOM 2226 N N . PRO A 1 294 ? 16.085 -7.060 -32.469 1.00 80.75 294 PRO A N 1
ATOM 2227 C CA . PRO A 1 294 ? 17.246 -6.399 -31.862 1.00 80.75 294 PRO A CA 1
ATOM 2228 C C . PRO A 1 294 ? 17.392 -4.915 -32.243 1.00 80.75 294 PRO A C 1
ATOM 2230 O O . PRO A 1 294 ? 17.955 -4.127 -31.487 1.00 80.75 294 PRO A O 1
ATOM 2233 N N . SER A 1 295 ? 16.867 -4.519 -33.409 1.00 86.75 295 SER A N 1
ATOM 2234 C CA . SER A 1 295 ? 16.853 -3.128 -33.878 1.00 86.75 295 SER A CA 1
ATOM 2235 C C . SER A 1 295 ? 15.639 -2.323 -33.401 1.00 86.75 295 SER A C 1
ATOM 2237 O O . SER A 1 295 ? 15.507 -1.159 -33.787 1.00 86.75 295 SER A O 1
ATOM 2239 N N . GLN A 1 296 ? 14.720 -2.936 -32.644 1.00 89.81 296 GLN A N 1
ATOM 2240 C CA . GLN A 1 296 ? 13.543 -2.263 -32.107 1.00 89.81 296 GLN A CA 1
ATOM 2241 C C . GLN A 1 296 ? 13.981 -1.115 -31.208 1.00 89.81 296 GLN A C 1
ATOM 2243 O O . GLN A 1 296 ? 14.861 -1.267 -30.360 1.00 89.81 296 GLN A O 1
ATOM 2248 N N . LYS A 1 297 ? 13.325 0.025 -31.403 1.00 91.75 297 LYS A N 1
ATOM 2249 C CA . LYS A 1 297 ? 13.493 1.203 -30.568 1.00 91.75 297 LYS A CA 1
ATOM 2250 C C . LYS A 1 297 ? 12.338 1.319 -29.576 1.00 91.75 297 LYS A C 1
ATOM 2252 O O . LYS A 1 297 ? 11.203 0.956 -29.908 1.00 91.75 297 LYS A O 1
ATOM 2257 N N . GLY A 1 298 ? 12.634 1.791 -28.377 1.00 92.94 298 GLY A N 1
ATOM 2258 C CA . GLY A 1 298 ? 11.655 2.054 -27.333 1.00 92.94 298 GLY A CA 1
ATOM 2259 C C . GLY A 1 298 ? 12.261 2.855 -26.192 1.00 92.94 298 GLY A C 1
ATOM 2260 O O . GLY A 1 298 ? 13.434 3.232 -26.226 1.00 92.94 298 GLY A O 1
ATOM 2261 N N . TYR A 1 299 ? 11.452 3.118 -25.172 1.00 94.19 299 TYR A N 1
ATOM 2262 C CA . TYR A 1 299 ? 11.948 3.794 -23.980 1.00 94.19 299 TYR A CA 1
ATOM 2263 C C . TYR A 1 299 ? 12.825 2.848 -23.163 1.00 94.19 299 TYR A C 1
ATOM 2265 O O . TYR A 1 299 ? 12.499 1.668 -22.983 1.00 94.19 299 TYR A O 1
ATOM 2273 N N . ALA A 1 300 ? 13.924 3.384 -22.638 1.00 93.81 300 ALA A N 1
ATOM 2274 C CA . ALA A 1 300 ? 14.726 2.683 -21.658 1.00 93.81 300 ALA A CA 1
ATOM 2275 C C . ALA A 1 300 ? 14.044 2.728 -20.301 1.00 93.81 300 ALA A C 1
ATOM 2277 O O . ALA A 1 300 ? 13.615 3.784 -19.824 1.00 93.81 300 ALA A O 1
ATOM 2278 N N . ILE A 1 301 ? 14.013 1.568 -19.666 1.00 95.19 301 ILE A N 1
ATOM 2279 C CA . ILE A 1 301 ? 13.535 1.421 -18.308 1.00 95.19 301 ILE A CA 1
ATOM 2280 C C . ILE A 1 301 ? 14.509 0.575 -17.493 1.00 95.19 301 ILE A C 1
ATOM 2282 O O . ILE A 1 301 ? 15.245 -0.249 -18.037 1.00 95.19 301 ILE A O 1
ATOM 2286 N N . GLY A 1 302 ? 14.497 0.776 -16.183 1.00 96.12 302 GLY A N 1
ATOM 2287 C CA . GLY A 1 302 ? 15.190 -0.075 -15.220 1.00 96.12 302 GLY A CA 1
ATOM 2288 C C . GLY A 1 302 ? 14.215 -0.563 -14.161 1.00 96.12 302 GLY A C 1
ATOM 2289 O O . GLY A 1 302 ? 13.212 0.096 -13.897 1.00 96.12 302 GLY A O 1
ATOM 2290 N N . ILE A 1 303 ? 14.491 -1.705 -13.544 1.00 96.31 303 ILE A N 1
ATOM 2291 C CA . ILE A 1 303 ? 13.731 -2.191 -12.393 1.00 96.31 303 ILE A CA 1
ATOM 2292 C C . ILE A 1 303 ? 14.638 -2.311 -11.176 1.00 96.31 303 ILE A C 1
ATOM 2294 O O . ILE A 1 303 ? 15.779 -2.759 -11.279 1.00 96.31 303 ILE A O 1
ATOM 2298 N N . SER A 1 304 ? 14.139 -1.898 -10.012 1.00 94.94 304 SER A N 1
ATOM 2299 C CA . SER A 1 304 ? 14.876 -2.104 -8.769 1.00 94.94 304 SER A CA 1
ATOM 2300 C C . SER A 1 304 ? 14.973 -3.592 -8.440 1.00 94.94 304 SER A C 1
ATOM 2302 O O . SER A 1 304 ? 14.060 -4.390 -8.716 1.00 94.94 304 SER A O 1
ATOM 2304 N N . GLN A 1 305 ? 16.076 -3.947 -7.791 1.00 86.75 305 GLN A N 1
ATOM 2305 C CA . GLN A 1 305 ? 16.304 -5.299 -7.310 1.00 86.75 305 GLN A CA 1
ATOM 2306 C C . GLN A 1 305 ? 15.233 -5.678 -6.271 1.00 86.75 305 GLN A C 1
ATOM 2308 O O . GLN A 1 305 ? 14.714 -4.807 -5.564 1.00 86.75 305 GLN A O 1
ATOM 2313 N N . PRO A 1 306 ? 14.840 -6.959 -6.197 1.00 70.25 306 PRO A N 1
ATOM 2314 C CA . PRO A 1 306 ? 14.011 -7.438 -5.102 1.00 70.25 306 PRO A CA 1
ATOM 2315 C C . PRO A 1 306 ? 14.804 -7.319 -3.790 1.00 70.25 306 PRO A C 1
ATOM 2317 O O . PRO A 1 306 ? 15.871 -7.919 -3.659 1.00 70.25 306 PRO A O 1
ATOM 2320 N N . HIS A 1 307 ? 14.285 -6.524 -2.853 1.00 60.59 307 HIS A N 1
ATOM 2321 C CA . HIS A 1 307 ? 14.786 -6.396 -1.482 1.00 60.59 307 HIS A CA 1
ATOM 2322 C C . HIS A 1 307 ? 13.957 -7.257 -0.530 1.00 60.59 307 HIS A C 1
ATOM 2324 O O . HIS A 1 307 ? 12.709 -7.265 -0.688 1.00 60.59 307 HIS A O 1
#

Nearest PDB structures (foldseek):
  5z1b-assembly1_C  TM=6.008E-01  e=6.710E-03  Bifidobacterium dentium ATCC 27679
  5z1b-assembly1_B  TM=5.381E-01  e=2.601E-03  Bifidobacterium dentium ATCC 27679
  6ld0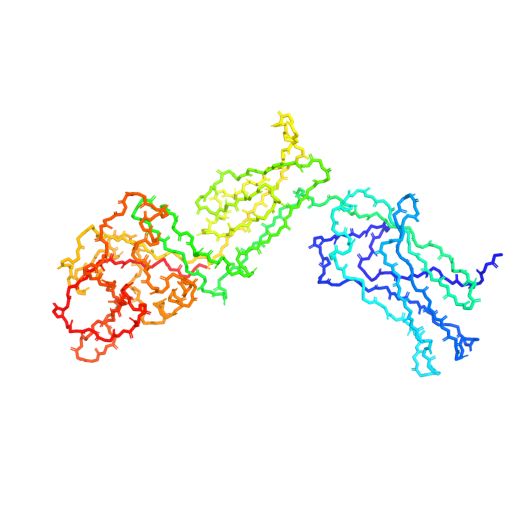-assembly1_A  TM=5.119E-01  e=2.601E-03  Bifidobacterium dentium Bd1
  5z1b-assembly1_A  TM=5.158E-01  e=5.960E-03  Bifidobacterium dentium ATCC 27679
  8d6a-assembly1_B  TM=4.242E-01  e=3.107E-03  Homo sapiens

Radius of gyration: 26.62 Å; Cα contacts (8 Å, |Δi|>4): 744; chains: 1; bounding box: 57×57×74 Å

Sequence (307 aa):
MTDYTVPKMNDVSEGALDLGTVGEFTRAEVQRSASWHNKVLKLFVLDEQNKVLYDEVRPTPNNDRLAVWENIAKSILLGREGQQLRVYYEVDGVRSQVLTLTIKANFAAPLTVDLSGRNYIVFRTAAEEPSPPPEVPDYAQFTRTTAQAVNYESSDTKVARVDSSGKVSLLGNAEDPPVTITALDAAGASVGSYTLTVRGVRGLYLLSYDHELQAPGAALAATSYGLDVPTADDFSRFSAVYAAAKDDLAGYLKAQNLGLPDMTEKGFLGVVTDTSGSPTYLDLATLQVSSASPSQKGYAIGISQPH

pLDDT: mean 86.73, std 9.08, range [45.72, 98.38]